Protein AF-A0A133ZFD5-F1 (afdb_monomer)

Nearest PDB structures (foldseek):
  8iyj-assembly1_R4  TM=1.276E-01  e=1.498E+00  Mus musculus
  9cpb-assembly1_5M  TM=1.653E-01  e=6.082E+00  Bos taurus
  8otz-assembly1_C2  TM=1.516E-01  e=5.572E+00  Bos taurus
  9cpc-assembly1_3L  TM=1.314E-01  e=5.822E+00  Sus scrofa

Mean predicted aligned error: 15.96 Å

pLDDT: mean 73.85, std 24.15, range [27.36, 98.25]

Solvent-accessible surface area (backbone atoms only — not comparable to full-atom values): 20020 Å² total; per-residue (Å²): 133,91,84,90,80,88,86,78,88,76,81,77,71,66,68,72,60,59,70,67,58,60,68,64,64,61,75,72,72,79,81,83,86,83,89,79,89,86,87,87,84,86,70,86,74,60,64,70,69,64,76,75,75,74,84,74,72,82,71,68,75,74,69,53,74,70,56,54,52,52,51,52,48,52,49,47,24,51,52,30,18,53,26,38,27,52,20,37,66,40,52,16,50,58,57,51,64,32,71,66,48,46,37,53,37,26,48,58,25,49,50,57,51,44,66,64,42,65,81,65,80,72,74,85,69,53,73,68,51,29,29,51,48,35,45,40,52,45,31,35,28,73,57,81,52,45,66,69,59,42,54,50,51,47,51,54,53,58,58,74,61,73,67,85,48,68,63,64,50,45,48,52,45,47,50,52,52,49,38,54,54,46,48,54,50,42,53,71,71,48,81,78,78,81,91,76,90,81,94,83,84,83,74,62,72,69,56,56,59,57,40,28,43,71,35,84,40,72,58,54,48,54,35,39,53,52,47,23,55,51,45,53,52,52,52,50,51,27,52,51,20,45,53,52,25,52,52,42,50,49,52,28,54,79,68,68,35,46,54,44,46,10,50,17,30,28,50,17,13,51,53,41,45,51,54,48,50,51,53,50,53,46,40,70,73,40,47,69,60,43,52,48,54,55,42,45,73,77,40,74,85,66,58,79,82,73,58,81,70,16,38,63,34,61,22,57,34,71,61,25,54,56,48,42,51,49,53,25,49,50,50,20,41,53,53,20,49,52,32,24,52,53,9,48,53,43,47,52,61,61,80,78,109

Radius of gyration: 36.09 Å; Cα contacts (8 Å, |Δi|>4): 262; chains: 1; bounding box: 76×70×116 Å

Structure (mmCIF, N/CA/C/O backbone):
data_AF-A0A133ZFD5-F1
#
_entry.id   AF-A0A133ZFD5-F1
#
loop_
_atom_site.group_PDB
_atom_site.id
_atom_site.type_symbol
_atom_site.label_atom_id
_atom_site.label_alt_id
_atom_site.label_comp_id
_atom_site.label_asym_id
_atom_site.label_entity_id
_atom_site.label_seq_id
_atom_site.pdbx_PDB_ins_code
_atom_site.Cartn_x
_atom_site.Cartn_y
_atom_site.Cartn_z
_atom_site.occupancy
_atom_site.B_iso_or_equiv
_atom_site.auth_seq_id
_atom_site.auth_comp_id
_atom_site.auth_asym_id
_atom_site.auth_atom_id
_atom_site.pdbx_PDB_model_num
ATOM 1 N N . MET A 1 1 ? 50.269 -37.867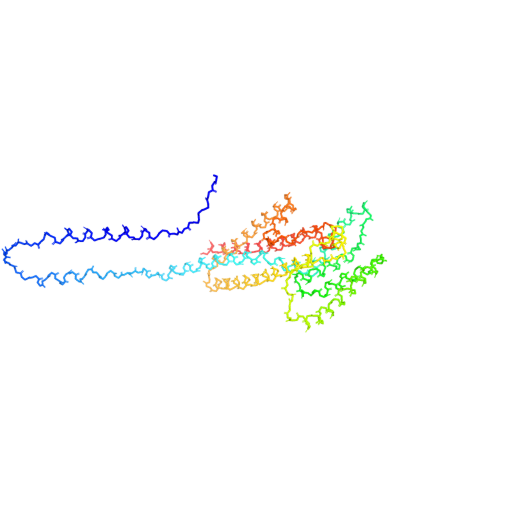 17.177 1.00 41.91 1 MET A N 1
ATOM 2 C CA . MET A 1 1 ? 49.467 -36.795 16.551 1.00 41.91 1 MET A CA 1
ATOM 3 C C . MET A 1 1 ? 48.074 -37.377 16.387 1.00 41.91 1 MET A C 1
ATOM 5 O O . MET A 1 1 ? 47.993 -38.490 15.895 1.00 41.91 1 MET A O 1
ATOM 9 N N . ALA A 1 2 ? 47.091 -36.699 16.983 1.00 39.47 2 ALA A N 1
ATOM 10 C CA . ALA A 1 2 ? 45.759 -37.143 17.416 1.00 39.47 2 ALA A CA 1
ATOM 11 C C . ALA A 1 2 ? 45.080 -38.294 16.645 1.00 39.47 2 ALA A C 1
ATOM 13 O O . ALA A 1 2 ? 44.975 -38.252 15.422 1.00 39.47 2 ALA A O 1
ATOM 14 N N . ASP A 1 3 ? 44.589 -39.253 17.434 1.00 35.06 3 ASP A N 1
ATOM 15 C CA . ASP A 1 3 ? 43.763 -40.400 17.060 1.00 35.06 3 ASP A CA 1
ATOM 16 C C . ASP A 1 3 ? 42.273 -40.107 17.335 1.00 35.06 3 ASP A C 1
ATOM 18 O O . ASP A 1 3 ? 41.924 -39.292 18.193 1.00 35.06 3 ASP A O 1
ATOM 22 N N . ASP A 1 4 ? 41.437 -40.769 16.548 1.00 44.09 4 ASP A N 1
ATOM 23 C CA . ASP A 1 4 ? 39.992 -40.653 16.361 1.00 44.09 4 ASP A CA 1
ATOM 24 C C . ASP A 1 4 ? 39.220 -41.431 17.439 1.00 44.09 4 ASP A C 1
ATOM 26 O O . ASP A 1 4 ? 39.425 -42.635 17.562 1.00 44.09 4 ASP A O 1
ATOM 30 N N . GLN A 1 5 ? 38.297 -40.801 18.187 1.00 38.72 5 GLN A N 1
ATOM 31 C CA . GLN A 1 5 ? 37.261 -41.544 18.925 1.00 38.72 5 GLN A CA 1
ATOM 32 C C . GLN A 1 5 ? 35.904 -40.825 18.990 1.00 38.72 5 GLN A C 1
ATOM 34 O O . GLN A 1 5 ? 35.729 -39.766 19.594 1.00 38.72 5 GLN A O 1
ATOM 39 N N . ARG A 1 6 ? 34.920 -41.507 18.391 1.00 41.66 6 ARG A N 1
ATOM 40 C CA . ARG A 1 6 ? 33.469 -41.370 18.573 1.00 41.66 6 ARG A CA 1
ATOM 41 C C . ARG A 1 6 ? 33.071 -41.422 20.049 1.00 41.66 6 ARG A C 1
ATOM 43 O O . ARG A 1 6 ? 33.455 -42.338 20.765 1.00 41.66 6 ARG A O 1
ATOM 50 N N . MET A 1 7 ? 32.185 -40.514 20.444 1.00 37.47 7 MET A N 1
ATOM 51 C CA . MET A 1 7 ? 31.497 -40.516 21.735 1.00 37.47 7 MET A CA 1
ATOM 52 C C . MET A 1 7 ? 30.185 -41.321 21.612 1.00 37.47 7 MET A C 1
ATOM 54 O O . MET A 1 7 ? 29.310 -40.951 20.828 1.00 37.47 7 MET A O 1
ATOM 58 N N . GLN A 1 8 ? 30.065 -42.431 22.348 1.00 48.16 8 GLN A N 1
ATOM 59 C CA . GLN A 1 8 ? 28.783 -43.064 22.701 1.00 48.16 8 GLN A CA 1
ATOM 60 C C . GLN A 1 8 ? 28.284 -42.482 24.042 1.00 48.16 8 GLN A C 1
ATOM 62 O O . GLN A 1 8 ? 29.124 -42.068 24.844 1.00 48.16 8 GLN A O 1
ATOM 67 N N . PRO A 1 9 ? 26.965 -42.428 24.308 1.00 44.72 9 PRO A N 1
ATOM 68 C CA . PRO A 1 9 ? 26.441 -41.995 25.601 1.00 44.72 9 PRO A CA 1
ATOM 69 C C . PRO A 1 9 ? 26.544 -43.108 26.659 1.00 44.72 9 PRO A C 1
ATOM 71 O O . PRO A 1 9 ? 26.274 -44.271 26.376 1.00 44.72 9 PRO A O 1
ATOM 74 N N . ASP A 1 10 ? 26.962 -42.710 27.861 1.00 45.38 10 ASP A N 1
ATOM 75 C CA . ASP A 1 10 ? 27.258 -43.534 29.037 1.00 45.38 10 ASP A CA 1
ATOM 76 C C . ASP A 1 10 ? 25.975 -43.878 29.823 1.00 45.38 10 ASP A C 1
ATOM 78 O O . ASP A 1 10 ? 25.325 -42.996 30.384 1.00 45.38 10 ASP A O 1
ATOM 82 N N . GLU A 1 11 ? 25.627 -45.167 29.868 1.00 51.97 11 GLU A N 1
ATOM 83 C CA . GLU A 1 11 ? 24.520 -45.776 30.631 1.00 51.97 11 GLU A CA 1
ATOM 84 C C . GLU A 1 11 ? 24.736 -45.759 32.162 1.00 51.97 11 GLU A C 1
ATOM 86 O O . GLU A 1 11 ? 23.890 -46.215 32.924 1.00 51.97 11 GLU A O 1
ATOM 91 N N . ARG A 1 12 ? 25.846 -45.206 32.664 1.00 51.69 12 ARG A N 1
ATOM 92 C CA . ARG A 1 12 ? 26.233 -45.291 34.083 1.00 51.69 12 ARG A CA 1
ATOM 93 C C . ARG A 1 12 ? 25.715 -44.142 34.969 1.00 51.69 12 ARG A C 1
ATOM 95 O O . ARG A 1 12 ? 26.160 -43.986 36.108 1.00 51.69 12 ARG A O 1
ATOM 102 N N . ALA A 1 13 ? 24.784 -43.325 34.470 1.00 44.53 13 ALA A N 1
ATOM 103 C CA . ALA A 1 13 ? 24.185 -42.221 35.229 1.00 44.53 13 ALA A CA 1
ATOM 104 C C . ALA A 1 13 ? 22.859 -42.579 35.932 1.00 44.53 13 ALA A C 1
ATOM 106 O O . ALA A 1 13 ? 22.506 -41.901 36.895 1.00 44.53 13 ALA A O 1
ATOM 107 N N . GLU A 1 14 ? 22.153 -43.633 35.508 1.00 47.78 14 GLU A N 1
ATOM 108 C CA . GLU A 1 14 ? 20.867 -44.029 36.114 1.00 47.78 14 GLU A CA 1
ATOM 109 C C . GLU A 1 14 ? 21.029 -44.950 37.338 1.00 47.78 14 GLU A C 1
ATOM 111 O O . GLU A 1 14 ? 20.232 -44.881 38.273 1.00 47.78 14 GLU A O 1
ATOM 116 N N . GLU A 1 15 ? 22.125 -45.706 37.428 1.00 48.78 15 GLU A N 1
ATOM 117 C CA . GLU A 1 15 ? 22.349 -46.680 38.512 1.00 48.78 15 GLU A CA 1
ATOM 118 C C . GLU A 1 15 ? 22.746 -46.029 39.858 1.00 48.78 15 GLU A C 1
ATOM 120 O O . GLU A 1 15 ? 22.621 -46.629 40.920 1.00 48.78 15 GLU A O 1
ATOM 125 N N . ARG A 1 16 ? 23.171 -44.755 39.859 1.00 49.88 16 ARG A N 1
ATOM 126 C CA . ARG A 1 16 ? 23.590 -44.033 41.083 1.00 49.88 16 ARG A CA 1
ATOM 127 C C . ARG A 1 16 ? 22.450 -43.360 41.851 1.00 49.88 16 ARG A C 1
ATOM 129 O O . ARG A 1 16 ? 22.688 -42.766 42.904 1.00 49.88 16 ARG A O 1
ATOM 136 N N . THR A 1 17 ? 21.235 -43.406 41.313 1.00 46.47 17 THR A N 1
ATOM 137 C CA . THR A 1 17 ? 20.049 -42.767 41.901 1.00 46.47 17 THR A CA 1
ATOM 138 C C . THR A 1 17 ? 19.154 -43.736 42.666 1.00 46.47 17 THR A C 1
ATOM 140 O O . THR A 1 17 ? 18.464 -43.292 43.582 1.00 46.47 17 THR A O 1
ATOM 143 N N . GLU A 1 18 ? 19.210 -45.037 42.372 1.00 48.12 18 GLU A N 1
ATOM 144 C CA . GLU A 1 18 ? 18.387 -46.046 43.057 1.00 48.12 18 GLU A CA 1
ATOM 145 C C . GLU A 1 18 ? 18.979 -46.467 44.417 1.00 48.12 18 GLU A C 1
ATOM 147 O O . GLU A 1 18 ? 18.243 -46.555 45.399 1.00 48.12 18 GLU A O 1
ATOM 152 N N . GLU A 1 19 ? 20.309 -46.539 44.555 1.00 47.56 19 GLU A N 1
ATOM 153 C CA . GLU A 1 19 ? 20.979 -46.892 45.826 1.00 47.56 19 GLU A CA 1
ATOM 154 C C . GLU A 1 19 ? 20.747 -45.876 46.969 1.00 47.56 19 GLU A C 1
ATOM 156 O O . GLU A 1 19 ? 20.887 -46.200 48.148 1.00 47.56 19 GLU A O 1
ATOM 161 N N . ARG A 1 20 ? 20.365 -44.628 46.654 1.00 45.38 20 ARG A N 1
ATOM 162 C CA . ARG A 1 20 ? 20.154 -43.573 47.666 1.00 45.38 20 ARG A CA 1
ATOM 163 C C . ARG A 1 20 ? 18.733 -43.545 48.242 1.00 45.38 20 ARG A C 1
ATOM 165 O O . ARG A 1 20 ? 18.506 -42.867 49.244 1.00 45.38 20 ARG A O 1
ATOM 172 N N . VAL A 1 21 ? 17.782 -44.254 47.634 1.00 47.19 21 VAL A N 1
ATOM 173 C CA . VAL A 1 21 ? 16.382 -44.286 48.097 1.00 47.19 21 VAL A CA 1
ATOM 174 C C . VAL A 1 21 ? 16.138 -45.449 49.068 1.00 47.19 21 VAL A C 1
ATOM 176 O O . VAL A 1 21 ? 15.328 -45.315 49.987 1.00 47.19 21 VAL A O 1
ATOM 179 N N . GLU A 1 22 ? 16.903 -46.537 48.954 1.00 47.88 22 GLU A N 1
ATOM 180 C CA . GLU A 1 22 ? 16.735 -47.735 49.790 1.00 47.88 22 GLU A CA 1
ATOM 181 C C . GLU A 1 22 ? 17.340 -47.579 51.204 1.00 47.88 22 GLU A C 1
ATOM 183 O O . GLU A 1 22 ? 16.758 -48.034 52.184 1.00 47.88 22 GLU A O 1
ATOM 188 N N . GLN A 1 23 ? 18.421 -46.803 51.376 1.00 44.88 23 GLN A N 1
ATOM 189 C CA . GLN A 1 23 ? 19.033 -46.584 52.704 1.00 44.88 23 GLN A CA 1
ATOM 190 C C . GLN A 1 23 ? 18.238 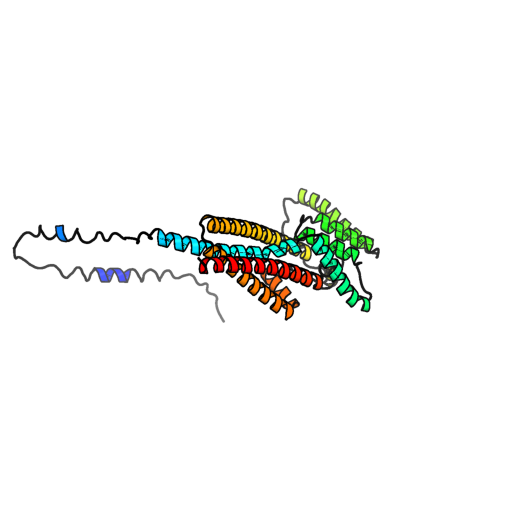-45.665 53.652 1.00 44.88 23 GLN A C 1
ATOM 192 O O . GLN A 1 23 ? 18.499 -45.651 54.854 1.00 44.88 23 GLN A O 1
ATOM 197 N N . VAL A 1 24 ? 17.267 -44.887 53.157 1.00 45.97 24 VAL A N 1
ATOM 198 C CA . VAL A 1 24 ? 16.473 -43.973 54.009 1.00 45.97 24 VAL A CA 1
ATOM 199 C C . VAL A 1 24 ? 15.208 -44.651 54.552 1.00 45.97 24 VAL A C 1
ATOM 201 O O . VAL A 1 24 ? 14.658 -44.212 55.561 1.00 45.97 24 VAL A O 1
ATOM 204 N N . THR A 1 25 ? 14.754 -45.745 53.935 1.00 44.44 25 THR A N 1
ATOM 205 C CA . THR A 1 25 ? 13.544 -46.466 54.363 1.00 44.44 25 THR A CA 1
ATOM 206 C C . THR A 1 25 ? 13.801 -47.465 55.495 1.00 44.44 25 THR A C 1
ATOM 208 O O . THR A 1 25 ? 12.877 -47.763 56.251 1.00 44.44 25 THR A O 1
ATOM 211 N N . GLU A 1 26 ? 15.044 -47.904 55.702 1.00 45.38 26 GLU A N 1
ATOM 212 C CA . GLU A 1 26 ? 15.379 -48.902 56.729 1.00 45.38 26 GLU A CA 1
ATOM 213 C C . GLU A 1 26 ? 15.626 -48.298 58.131 1.00 45.38 26 GLU A C 1
ATOM 215 O O . GLU A 1 26 ? 15.344 -48.937 59.141 1.00 45.38 26 GLU A O 1
ATOM 220 N N . GLN A 1 27 ? 16.022 -47.021 58.239 1.00 39.81 27 GLN A N 1
ATOM 221 C CA . GLN A 1 27 ? 16.266 -46.368 59.543 1.00 39.81 27 GLN A CA 1
ATOM 222 C C . GLN A 1 27 ? 15.005 -45.935 60.311 1.00 39.81 27 GLN A C 1
ATOM 224 O O . GLN A 1 27 ? 15.096 -45.576 61.484 1.00 39.81 27 GLN A O 1
ATOM 229 N N . VAL A 1 28 ? 13.820 -45.968 59.693 1.00 42.41 28 VAL A N 1
ATOM 230 C CA . VAL A 1 28 ? 12.559 -45.596 60.369 1.00 42.41 28 VAL A CA 1
ATOM 231 C C . VAL A 1 28 ? 11.836 -46.823 60.948 1.00 42.41 28 VAL A C 1
ATOM 233 O O . VAL A 1 28 ? 10.965 -46.677 61.805 1.00 42.41 28 VAL A O 1
ATOM 236 N N . ALA A 1 29 ? 12.224 -48.042 60.556 1.00 40.81 29 ALA A N 1
ATOM 237 C CA . ALA A 1 29 ? 11.546 -49.276 60.958 1.00 40.81 29 ALA A CA 1
ATOM 238 C C . ALA A 1 29 ? 12.048 -49.889 62.285 1.00 40.81 29 ALA A C 1
ATOM 240 O O . ALA A 1 29 ? 11.387 -50.769 62.830 1.00 40.81 29 ALA A O 1
ATOM 241 N N . GLU A 1 30 ? 13.165 -49.418 62.852 1.00 41.91 30 GLU A N 1
ATOM 242 C CA . GLU A 1 30 ? 13.811 -50.079 64.003 1.00 41.91 30 GLU A CA 1
ATOM 243 C C . GLU A 1 30 ? 13.520 -49.452 65.381 1.00 41.91 30 GLU A C 1
ATOM 245 O O . GLU A 1 30 ? 14.052 -49.896 66.398 1.00 41.91 30 GLU A O 1
ATOM 250 N N . HIS A 1 31 ? 12.645 -48.441 65.466 1.00 39.94 31 HIS A N 1
ATOM 251 C CA . HIS A 1 31 ? 12.419 -47.718 66.726 1.00 39.94 31 HIS A CA 1
ATOM 252 C C . HIS A 1 31 ? 10.985 -47.704 67.254 1.00 39.94 31 HIS A C 1
ATOM 254 O O . HIS A 1 31 ? 10.580 -46.751 67.908 1.00 39.94 31 HIS A O 1
ATOM 260 N N . THR A 1 32 ? 10.218 -48.778 67.044 1.00 37.91 32 THR A N 1
ATOM 261 C CA . THR A 1 32 ? 9.000 -49.026 67.841 1.00 37.91 32 THR A CA 1
ATOM 262 C C . THR A 1 32 ? 8.702 -50.520 67.993 1.00 37.91 32 THR A C 1
ATOM 264 O O . THR A 1 32 ? 7.847 -51.080 67.319 1.00 37.91 32 THR A O 1
ATOM 267 N N . ASN A 1 33 ? 9.379 -51.186 68.930 1.00 38.81 33 ASN A N 1
ATOM 268 C CA . ASN A 1 33 ? 8.845 -52.410 69.528 1.00 38.81 33 ASN A CA 1
ATOM 269 C C . ASN A 1 33 ? 9.351 -52.560 70.968 1.00 38.81 33 ASN A C 1
ATOM 271 O O . ASN A 1 33 ? 10.531 -52.817 71.188 1.00 38.81 33 ASN A O 1
ATOM 275 N N . GLY A 1 34 ? 8.456 -52.411 71.952 1.00 32.50 34 GLY A N 1
ATOM 276 C CA . GLY A 1 34 ? 8.753 -52.790 73.336 1.00 32.50 34 GLY A CA 1
ATOM 277 C C . GLY A 1 34 ? 7.910 -52.112 74.417 1.00 32.50 34 GLY A C 1
ATOM 278 O O . GLY A 1 34 ? 8.304 -51.067 74.912 1.00 32.50 34 GLY A O 1
ATOM 279 N N . HIS A 1 35 ? 6.840 -52.808 74.835 1.00 33.22 35 HIS A N 1
ATOM 280 C CA . HIS A 1 35 ? 6.098 -52.693 76.112 1.00 33.22 35 HIS A CA 1
ATOM 281 C C . HIS A 1 35 ? 5.314 -51.388 76.368 1.00 33.22 35 HIS A C 1
ATOM 283 O O . HIS A 1 35 ? 5.789 -50.296 76.131 1.00 33.22 35 HIS A O 1
ATOM 289 N N . GLY A 1 36 ? 4.089 -51.376 76.891 1.00 34.06 36 GLY A N 1
ATOM 290 C CA . GLY A 1 36 ? 3.287 -52.387 77.567 1.00 34.06 36 GLY A CA 1
ATOM 291 C C . GLY A 1 36 ? 2.403 -51.664 78.595 1.00 34.06 36 GLY A C 1
ATOM 292 O O . GLY A 1 36 ? 2.929 -51.025 79.494 1.00 34.06 36 GLY A O 1
ATOM 293 N N . THR A 1 37 ? 1.079 -51.786 78.428 1.00 42.75 37 THR A N 1
ATOM 294 C CA . THR A 1 37 ? -0.014 -51.567 79.407 1.00 42.75 37 THR A CA 1
ATOM 295 C C . THR A 1 37 ? -0.123 -50.230 80.155 1.00 42.75 37 THR A C 1
ATOM 297 O O . THR A 1 37 ? 0.594 -50.011 81.116 1.00 42.75 37 THR A O 1
ATOM 300 N N . GLU A 1 38 ? -1.178 -49.457 79.856 1.00 32.34 38 GLU A N 1
ATOM 301 C CA . GLU A 1 38 ? -2.176 -49.019 80.853 1.00 32.34 38 GLU A CA 1
ATOM 302 C C . GLU A 1 38 ? -3.465 -48.509 80.166 1.00 32.34 38 GLU A C 1
ATOM 304 O O . GLU A 1 38 ? -3.462 -48.063 79.022 1.00 32.34 38 GLU A O 1
ATOM 309 N N . ARG A 1 39 ? -4.601 -48.706 80.836 1.00 43.06 39 ARG A N 1
ATOM 310 C CA . ARG A 1 39 ? -5.990 -48.707 80.332 1.00 43.06 39 ARG A CA 1
ATOM 311 C C . ARG A 1 39 ? -6.704 -47.410 80.740 1.00 43.06 39 ARG A C 1
ATOM 313 O O . ARG A 1 39 ? -6.599 -47.118 81.916 1.00 43.06 39 ARG A O 1
ATOM 320 N N . PHE A 1 40 ? -7.465 -46.725 79.860 1.00 31.19 40 PHE A N 1
ATOM 321 C CA . PHE A 1 40 ? -8.663 -45.867 80.137 1.00 31.19 40 PHE A CA 1
ATOM 322 C C . PHE A 1 40 ? -9.242 -45.243 78.819 1.00 31.19 40 PHE A C 1
ATOM 324 O O . PHE A 1 40 ? -8.604 -45.409 77.784 1.00 31.19 40 PHE A O 1
ATOM 331 N N . PRO A 1 41 ? -10.476 -44.674 78.774 1.00 42.50 41 PRO A N 1
ATOM 332 C CA . PRO A 1 41 ? -11.587 -45.188 77.956 1.00 42.50 41 PRO A CA 1
ATOM 333 C C . PRO A 1 41 ? -11.902 -44.447 76.632 1.00 42.50 41 PRO A C 1
ATOM 335 O O . PRO A 1 41 ? -11.552 -43.288 76.441 1.00 42.50 41 PRO A O 1
ATOM 338 N N . ASP A 1 42 ? -12.622 -45.180 75.773 1.00 42.00 42 ASP A N 1
ATOM 339 C CA . ASP A 1 42 ? -13.530 -44.832 74.657 1.00 42.00 42 ASP A CA 1
ATOM 340 C C . ASP A 1 42 ? -13.442 -43.426 74.015 1.00 42.00 42 ASP A C 1
ATOM 342 O O . ASP A 1 42 ? -13.989 -42.437 74.505 1.00 42.00 42 ASP A O 1
ATOM 346 N N . SER A 1 43 ? -12.808 -43.354 72.838 1.00 40.72 43 SER A N 1
ATOM 347 C CA . SER A 1 43 ? -12.596 -42.141 72.030 1.00 40.72 43 SER A CA 1
ATOM 348 C C . SER A 1 43 ? -13.648 -41.919 70.932 1.00 40.72 43 SER A C 1
ATOM 350 O O . SER A 1 43 ? -13.396 -41.222 69.946 1.00 40.72 43 SER A O 1
ATOM 352 N N . THR A 1 44 ? -14.866 -42.434 71.107 1.00 46.34 44 THR A N 1
ATOM 353 C CA . THR A 1 44 ? -15.960 -42.340 70.118 1.00 46.34 44 THR A CA 1
ATOM 354 C C . THR A 1 44 ? -16.494 -40.912 69.905 1.00 46.34 44 THR A C 1
ATOM 356 O O . THR A 1 44 ? -17.359 -40.704 69.065 1.00 46.34 44 THR A O 1
ATOM 359 N N . GLN A 1 45 ? -15.972 -39.897 70.609 1.00 45.03 45 GLN A N 1
ATOM 360 C CA . GLN A 1 45 ? -16.355 -38.484 70.433 1.00 45.03 45 GLN A CA 1
ATOM 361 C C . GLN A 1 45 ? -15.311 -37.600 69.729 1.00 45.03 45 GLN A C 1
ATOM 363 O O . GLN A 1 45 ? -15.589 -36.428 69.472 1.00 45.03 45 GLN A O 1
ATOM 368 N N . GLN A 1 46 ? -14.122 -38.109 69.382 1.00 39.97 46 GLN A N 1
ATOM 369 C CA . GLN A 1 46 ? -13.122 -37.301 68.660 1.00 39.97 46 GLN A CA 1
ATOM 370 C C . GLN A 1 46 ? -13.142 -37.484 67.140 1.00 39.97 46 GLN A C 1
ATOM 372 O O . GLN A 1 46 ? -12.625 -36.626 66.423 1.00 39.97 46 GLN A O 1
ATOM 377 N N . THR A 1 47 ? -13.797 -38.527 66.631 1.00 38.09 47 THR A N 1
ATOM 378 C CA . THR A 1 47 ? -13.865 -38.794 65.188 1.00 38.09 47 THR A CA 1
ATOM 379 C C . THR A 1 47 ? -14.940 -37.980 64.464 1.00 38.09 47 THR A C 1
ATOM 381 O O . THR A 1 47 ? -14.764 -37.692 63.287 1.00 38.09 47 THR A O 1
ATOM 384 N N . GLU A 1 48 ? -15.987 -37.500 65.146 1.00 42.81 48 GLU A N 1
ATOM 385 C CA . GLU A 1 48 ? -16.991 -36.617 64.519 1.00 42.81 48 GLU A CA 1
ATOM 386 C C . GLU A 1 48 ? -16.532 -35.155 64.398 1.00 42.81 48 GLU A C 1
ATOM 388 O O . GLU A 1 48 ? -17.030 -34.418 63.551 1.00 42.81 48 GLU A O 1
ATOM 393 N N . ARG A 1 49 ? -15.530 -34.718 65.175 1.00 38.97 49 ARG A N 1
ATOM 394 C CA . ARG A 1 49 ? -15.044 -33.325 65.130 1.00 38.97 49 ARG A CA 1
ATOM 395 C C . ARG A 1 49 ? -13.913 -33.092 64.119 1.00 38.97 49 ARG A C 1
ATOM 397 O O . ARG A 1 49 ? -13.534 -31.946 63.876 1.00 38.97 49 ARG A O 1
ATOM 404 N N . ALA A 1 50 ? -13.369 -34.156 63.528 1.00 38.31 50 ALA A N 1
ATOM 405 C CA . ALA A 1 50 ? -12.296 -34.077 62.532 1.00 38.31 50 ALA A CA 1
ATOM 406 C C . ALA A 1 50 ? -12.803 -34.169 61.080 1.00 38.31 50 ALA A C 1
ATOM 408 O O . ALA A 1 50 ? -12.102 -33.740 60.167 1.00 38.31 50 ALA A O 1
ATOM 409 N N . THR A 1 51 ? -14.033 -34.640 60.857 1.00 38.00 51 THR A N 1
ATOM 410 C CA . THR A 1 51 ? -14.685 -34.679 59.534 1.00 38.00 51 THR A CA 1
ATOM 411 C C . THR A 1 51 ? -15.568 -33.463 59.242 1.00 38.00 51 THR A C 1
ATOM 413 O O . THR A 1 51 ? -16.233 -33.432 58.214 1.00 38.00 51 THR A O 1
ATOM 416 N N . GLU A 1 52 ? -15.550 -32.432 60.093 1.00 43.50 52 GLU A N 1
ATOM 417 C CA . GLU A 1 52 ? -16.291 -31.174 59.879 1.00 43.50 52 GLU A CA 1
ATOM 418 C C . GLU A 1 52 ? -15.373 -29.986 59.513 1.00 43.50 52 GLU A C 1
ATOM 420 O O . GLU A 1 52 ? -15.786 -28.828 59.544 1.00 43.50 52 GLU A O 1
ATOM 425 N N . LYS A 1 53 ? -14.094 -30.228 59.183 1.00 45.25 53 LYS A N 1
ATOM 426 C CA . LYS A 1 53 ? -13.121 -29.135 58.967 1.00 45.25 53 LYS A CA 1
ATOM 427 C C . LYS A 1 53 ? -12.305 -29.175 57.681 1.00 45.25 53 LYS A C 1
ATOM 429 O O . LYS A 1 53 ? -11.368 -28.391 57.535 1.00 45.25 53 LYS A O 1
ATOM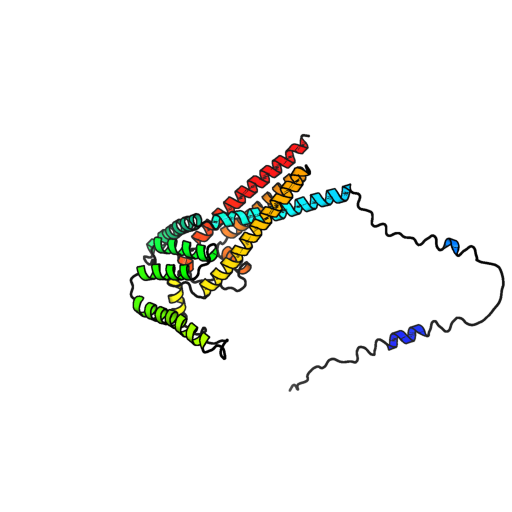 434 N N . THR A 1 54 ? -12.703 -29.996 56.717 1.00 42.12 54 THR A N 1
ATOM 435 C CA . THR A 1 54 ? -12.026 -30.077 55.412 1.00 42.12 54 THR A CA 1
ATOM 436 C C . THR A 1 54 ? -12.990 -30.126 54.233 1.00 42.12 54 THR A C 1
ATOM 438 O O . THR A 1 54 ? -12.658 -30.633 53.172 1.00 42.12 54 THR A O 1
ATOM 441 N N . GLU A 1 55 ? -14.146 -29.473 54.348 1.00 42.25 55 GLU A N 1
ATOM 442 C CA . GLU A 1 55 ? -14.827 -28.915 53.176 1.00 42.25 55 GLU A CA 1
ATOM 443 C C . GLU A 1 55 ? -14.304 -27.492 52.935 1.00 42.25 55 GLU A C 1
ATOM 445 O O . GLU A 1 55 ? -14.999 -26.484 53.060 1.00 42.25 55 GLU A O 1
ATOM 450 N N . HIS A 1 56 ? -13.019 -27.382 52.582 1.00 41.94 56 HIS A N 1
ATOM 451 C CA . HIS A 1 56 ? -12.537 -26.162 51.951 1.00 41.94 56 HIS A CA 1
ATOM 452 C C . HIS A 1 56 ? -13.058 -26.183 50.515 1.00 41.94 56 HIS A C 1
ATOM 454 O O . HIS A 1 56 ? -12.336 -26.500 49.572 1.00 41.94 56 HIS A O 1
ATOM 460 N N . THR A 1 57 ? -14.345 -25.859 50.342 1.00 42.91 57 THR A N 1
ATOM 461 C CA . THR A 1 57 ? -14.879 -25.502 49.032 1.00 42.91 57 THR A CA 1
ATOM 462 C C . THR A 1 57 ? -13.924 -2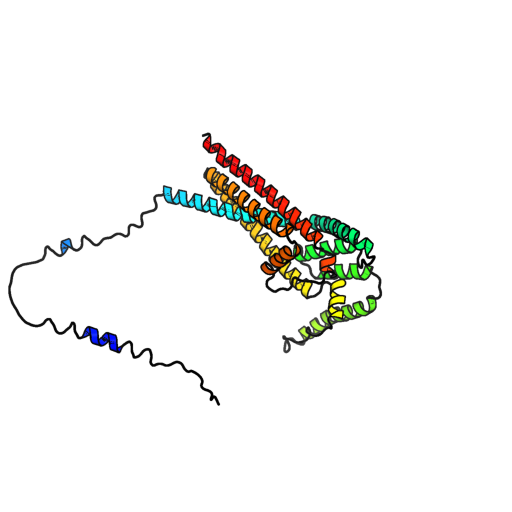4.463 48.462 1.00 42.91 57 THR A C 1
ATOM 464 O O . THR A 1 57 ? -13.755 -23.380 49.035 1.00 42.91 57 THR A O 1
ATOM 467 N N . SER A 1 58 ? -13.238 -24.808 47.376 1.00 41.81 58 SER A N 1
ATOM 468 C CA . SER A 1 58 ? -12.595 -23.833 46.512 1.00 41.81 58 SER A CA 1
ATOM 469 C C . SER A 1 58 ? -13.719 -22.968 45.951 1.00 41.81 58 SER A C 1
ATOM 471 O O . SER A 1 58 ? -14.268 -23.214 44.878 1.00 41.81 58 SER A O 1
ATOM 473 N N . LYS A 1 59 ? -14.141 -21.972 46.735 1.00 43.41 59 LYS A N 1
ATOM 474 C CA . LYS A 1 59 ? -14.887 -20.830 46.236 1.00 43.41 59 LYS A CA 1
ATOM 475 C C . LYS A 1 59 ? -13.909 -20.096 45.333 1.00 43.41 59 LYS A C 1
ATOM 477 O O . LYS A 1 59 ? -13.272 -19.135 45.755 1.00 43.41 59 LYS A O 1
ATOM 482 N N . PHE A 1 60 ? -13.813 -20.525 44.075 1.00 45.38 60 PHE A N 1
ATOM 483 C CA . PHE A 1 60 ? -13.572 -19.562 43.012 1.00 45.38 60 PHE A CA 1
ATOM 484 C C . PHE A 1 60 ? -14.574 -18.435 43.270 1.00 45.38 60 PHE A C 1
ATOM 486 O O . PHE A 1 60 ? -15.778 -18.715 43.290 1.00 45.38 60 PHE A O 1
ATOM 493 N N . PRO A 1 61 ? -14.132 -17.203 43.582 1.00 54.16 61 PRO A N 1
ATOM 494 C CA . PRO A 1 61 ? -15.069 -16.126 43.825 1.00 54.16 61 PRO A CA 1
ATOM 495 C C . PRO A 1 61 ? -15.864 -15.976 42.535 1.00 54.16 61 PRO A C 1
ATOM 497 O O . PRO A 1 61 ? -15.311 -15.570 41.513 1.00 54.16 61 PRO A O 1
ATOM 500 N N . ALA A 1 62 ? -17.139 -16.376 42.563 1.00 55.50 62 ALA A N 1
ATOM 501 C CA . ALA A 1 62 ? -18.043 -16.205 41.442 1.00 55.50 62 ALA A CA 1
ATOM 502 C C . ALA A 1 62 ? -17.954 -14.730 41.056 1.00 55.50 62 ALA A C 1
ATOM 504 O O . ALA A 1 62 ? -18.318 -13.857 41.849 1.00 55.50 62 ALA A O 1
ATOM 505 N N . SER A 1 63 ? -17.354 -14.437 39.899 1.00 57.59 63 SER A N 1
ATOM 506 C CA . SER A 1 63 ? -17.110 -13.061 39.490 1.00 57.59 63 SER A CA 1
ATOM 507 C C . SER A 1 63 ? -18.460 -12.360 39.470 1.00 57.59 63 SER A C 1
ATOM 509 O O . SER A 1 63 ? -19.330 -12.725 38.678 1.00 57.59 63 SER A O 1
ATOM 511 N N . HIS A 1 64 ? -18.665 -11.409 40.382 1.00 60.22 64 HIS A N 1
ATOM 512 C CA . HIS A 1 64 ? -19.933 -10.703 40.500 1.00 60.22 64 HIS A CA 1
ATOM 513 C C . HIS A 1 64 ? -20.323 -10.180 39.104 1.00 60.22 64 HIS A C 1
ATOM 515 O O . HIS A 1 64 ? -19.478 -9.585 38.439 1.00 60.22 64 HIS A O 1
ATOM 521 N N . PRO A 1 65 ? -21.568 -10.329 38.617 1.00 69.56 65 PRO A N 1
ATOM 522 C CA . PRO A 1 65 ? -21.939 -9.999 37.229 1.00 69.56 65 PRO A CA 1
ATOM 523 C C . PRO A 1 65 ? -21.542 -8.580 36.763 1.00 69.56 65 PRO A C 1
ATOM 525 O O . PRO A 1 65 ? -21.369 -8.322 35.572 1.00 69.56 65 PRO A O 1
ATOM 528 N N . LYS A 1 66 ? -21.333 -7.649 37.705 1.00 74.06 66 LYS A N 1
ATOM 529 C CA . LYS A 1 66 ? -20.820 -6.295 37.455 1.00 74.06 66 LYS A CA 1
ATOM 530 C C . LYS A 1 66 ? -19.333 -6.270 37.064 1.00 74.06 66 LYS A C 1
ATOM 532 O O . LYS A 1 66 ? -18.968 -5.476 36.200 1.00 74.06 66 LYS A O 1
ATOM 537 N N . THR A 1 67 ? -18.480 -7.118 37.644 1.00 79.94 67 THR A N 1
ATOM 538 C CA . THR A 1 67 ? -17.045 -7.176 37.311 1.00 79.94 67 THR A CA 1
ATOM 539 C C . THR A 1 67 ? -16.828 -7.794 35.933 1.00 79.94 67 THR A C 1
ATOM 541 O O . THR A 1 67 ? -16.135 -7.192 35.114 1.00 79.94 67 THR A O 1
ATOM 544 N N . ALA A 1 68 ? -17.503 -8.905 35.620 1.00 83.25 68 ALA A N 1
ATOM 545 C CA . ALA A 1 68 ? -17.452 -9.541 34.299 1.00 83.25 68 ALA A CA 1
ATOM 546 C C . ALA A 1 68 ? -17.840 -8.566 33.169 1.00 83.25 68 ALA A C 1
ATOM 548 O O . ALA A 1 68 ? -17.149 -8.458 32.155 1.00 83.25 68 ALA A O 1
ATOM 549 N N . ARG A 1 69 ? -18.892 -7.764 33.383 1.00 85.38 69 ARG A N 1
ATOM 550 C CA . ARG A 1 69 ? -19.344 -6.744 32.426 1.00 85.38 69 ARG A CA 1
ATOM 551 C C . ARG A 1 69 ? -18.318 -5.624 32.205 1.00 85.38 69 ARG A C 1
ATOM 553 O O . ARG A 1 69 ? -18.162 -5.152 31.081 1.00 85.38 69 ARG A O 1
ATOM 560 N N . ILE A 1 70 ? -17.597 -5.202 33.246 1.00 86.31 70 ILE A N 1
ATOM 561 C CA . ILE A 1 70 ? -16.525 -4.198 33.121 1.00 86.31 70 ILE A CA 1
ATOM 562 C C . ILE A 1 70 ? -15.356 -4.754 32.302 1.00 86.31 70 ILE A C 1
ATOM 564 O O . ILE A 1 70 ? -14.835 -4.046 31.437 1.00 86.31 70 ILE A O 1
ATOM 568 N N . TYR A 1 71 ? -14.947 -6.001 32.554 1.00 90.19 71 TYR A N 1
ATOM 569 C CA . TYR A 1 71 ? -13.882 -6.646 31.786 1.00 90.19 71 TYR A CA 1
ATOM 570 C C . TYR A 1 71 ? -14.268 -6.808 30.317 1.00 90.19 71 TYR A C 1
ATOM 572 O O . TYR A 1 71 ? -13.473 -6.433 29.462 1.00 90.19 71 TYR A O 1
ATOM 580 N N . LEU A 1 72 ? -15.502 -7.230 30.025 1.00 91.19 72 LEU A N 1
ATOM 581 C CA . LEU A 1 72 ? -16.016 -7.348 28.657 1.00 91.19 72 LEU A CA 1
ATOM 582 C C . LEU A 1 72 ? -15.911 -6.033 27.866 1.00 91.19 72 LEU A C 1
ATOM 584 O O . LEU A 1 72 ? -15.479 -6.020 26.718 1.00 91.19 72 LEU A O 1
ATOM 588 N N . PHE A 1 73 ? -16.280 -4.898 28.463 1.00 92.31 73 PHE A N 1
ATOM 589 C CA . PHE A 1 73 ? -16.196 -3.614 27.757 1.00 92.31 73 PHE A CA 1
ATOM 590 C C . PHE A 1 73 ? -14.775 -3.070 27.649 1.00 92.31 73 PHE A C 1
ATOM 592 O O . PHE A 1 73 ? -14.460 -2.389 26.672 1.00 92.31 73 PHE A O 1
ATOM 599 N N . LYS A 1 74 ? -13.903 -3.382 28.614 1.00 92.12 74 LYS A N 1
ATOM 600 C CA . LYS A 1 74 ? -12.471 -3.080 28.508 1.00 92.12 74 LYS A CA 1
ATOM 601 C C . LYS A 1 74 ? -11.827 -3.878 27.375 1.00 92.12 74 LYS A C 1
ATOM 603 O O . LYS A 1 74 ? -11.119 -3.290 26.565 1.00 92.12 74 LYS A O 1
ATOM 608 N N . THR A 1 75 ? -12.100 -5.177 27.279 1.00 94.00 75 THR A N 1
ATOM 609 C CA . THR A 1 75 ? -11.567 -6.012 26.195 1.00 94.00 75 THR A CA 1
ATOM 610 C C . THR A 1 75 ? -12.129 -5.581 24.844 1.00 94.00 75 THR A C 1
ATOM 612 O O . THR A 1 75 ? -11.354 -5.377 23.916 1.00 94.00 75 THR A O 1
ATOM 615 N N . ALA A 1 76 ? -13.436 -5.317 24.741 1.00 93.94 76 ALA A N 1
ATOM 616 C CA . ALA A 1 76 ? -14.050 -4.802 23.514 1.00 93.94 76 ALA A CA 1
ATOM 617 C C . ALA A 1 76 ? -13.447 -3.456 23.068 1.00 93.94 76 ALA A C 1
ATOM 619 O O . ALA A 1 76 ? -13.189 -3.256 21.884 1.00 93.94 76 ALA A O 1
ATOM 620 N N . HIS A 1 77 ? -13.173 -2.542 24.008 1.00 93.56 77 HIS A N 1
ATOM 621 C CA . HIS A 1 77 ? -12.485 -1.272 23.736 1.00 93.56 77 HIS A CA 1
ATOM 622 C C . HIS A 1 77 ? -11.073 -1.484 23.170 1.00 93.56 77 HIS A C 1
ATOM 624 O O . HIS A 1 77 ? -10.709 -0.834 22.186 1.00 93.56 77 HIS A O 1
ATOM 630 N N . ILE A 1 78 ? -10.289 -2.385 23.763 1.00 96.25 78 ILE A N 1
ATOM 631 C CA . ILE A 1 78 ? -8.918 -2.680 23.325 1.00 96.25 78 ILE A CA 1
ATOM 632 C C . ILE A 1 78 ? -8.933 -3.329 21.938 1.00 96.25 78 ILE A C 1
ATOM 634 O O . ILE A 1 78 ? -8.249 -2.851 21.035 1.00 96.25 78 ILE A O 1
ATOM 638 N N . LEU A 1 79 ? -9.767 -4.353 21.739 1.00 97.62 79 LEU A N 1
ATOM 639 C CA . LEU A 1 79 ? -9.906 -5.043 20.455 1.00 97.62 79 LEU A CA 1
ATOM 640 C C . LEU A 1 79 ? -10.376 -4.097 19.348 1.00 97.62 79 LEU A C 1
ATOM 642 O O . LEU A 1 79 ? -9.851 -4.149 18.235 1.00 97.62 79 LEU A O 1
ATOM 646 N N . LEU A 1 80 ? -11.305 -3.185 19.653 1.00 98.12 80 LEU A N 1
ATOM 647 C CA . LEU A 1 80 ? -11.740 -2.168 18.699 1.00 98.12 80 LEU A CA 1
ATOM 648 C C . LEU A 1 80 ? -10.599 -1.204 18.372 1.00 98.12 80 LEU A C 1
ATOM 650 O O . LEU A 1 80 ? -10.412 -0.859 17.216 1.00 98.12 80 LEU A O 1
ATOM 654 N N . SER A 1 81 ? -9.810 -0.791 19.365 1.00 97.25 81 SER A N 1
ATOM 655 C CA . SER A 1 81 ? -8.675 0.111 19.133 1.00 97.25 81 SER A CA 1
ATOM 656 C C . SER A 1 81 ? -7.635 -0.519 18.199 1.00 97.25 81 SER A C 1
ATOM 658 O O . SER A 1 81 ? -7.153 0.143 17.284 1.00 97.25 81 SER A O 1
ATOM 660 N N . ILE A 1 82 ? -7.316 -1.801 18.411 1.00 97.75 82 ILE A N 1
ATOM 661 C CA . ILE A 1 82 ? -6.338 -2.548 17.607 1.00 97.75 82 ILE A CA 1
ATOM 662 C C . ILE A 1 82 ? -6.870 -2.788 16.192 1.00 97.75 82 ILE A C 1
ATOM 664 O O . ILE A 1 82 ? -6.211 -2.417 15.222 1.00 97.75 82 ILE A O 1
ATOM 668 N N . SER A 1 83 ? -8.066 -3.369 16.061 1.00 98.12 83 SER A N 1
ATOM 669 C CA . SER A 1 83 ? -8.664 -3.654 14.748 1.00 98.12 83 SER A CA 1
ATOM 670 C C . SER A 1 83 ? -8.881 -2.381 13.932 1.00 98.12 83 SER A C 1
ATOM 672 O O . SER A 1 83 ? -8.549 -2.355 12.750 1.00 98.12 83 SER A O 1
ATOM 674 N N . LEU A 1 84 ? -9.329 -1.293 14.562 1.00 97.94 84 LEU A N 1
ATOM 675 C CA . LEU A 1 84 ? -9.515 -0.018 13.878 1.00 97.94 84 LEU A CA 1
ATOM 676 C C . LEU A 1 84 ? -8.178 0.601 13.457 1.00 97.94 84 LEU A C 1
ATOM 678 O O . LEU A 1 84 ? -8.100 1.142 12.363 1.00 97.94 84 LEU A O 1
ATOM 682 N N . CYS A 1 85 ? -7.119 0.494 14.266 1.00 97.25 85 CYS A N 1
ATOM 683 C CA . CYS A 1 85 ? -5.775 0.937 13.876 1.00 97.25 85 CYS A CA 1
ATOM 684 C C . CYS A 1 85 ? -5.272 0.184 12.630 1.00 97.25 85 CYS A C 1
ATOM 686 O O . CYS A 1 85 ? -4.836 0.805 11.661 1.00 97.25 85 CYS A O 1
ATOM 688 N N . ILE A 1 86 ? -5.417 -1.147 12.610 1.00 96.75 86 ILE A N 1
ATOM 689 C CA . ILE A 1 86 ? -5.068 -1.977 11.446 1.00 96.75 86 ILE A CA 1
ATOM 690 C C . ILE A 1 86 ? -5.878 -1.544 10.219 1.00 96.75 86 ILE A C 1
ATOM 692 O O . ILE A 1 86 ? -5.315 -1.365 9.137 1.00 96.75 86 ILE A O 1
ATOM 696 N N . PHE A 1 87 ? -7.185 -1.329 10.376 1.00 97.12 87 PHE A N 1
ATOM 697 C CA . PHE A 1 87 ? -8.037 -0.873 9.284 1.00 97.12 87 PHE A CA 1
ATOM 698 C C . PHE A 1 87 ? -7.623 0.513 8.771 1.00 97.12 87 PHE A C 1
ATOM 700 O O . PHE A 1 87 ? -7.499 0.697 7.567 1.00 97.12 87 PHE A O 1
ATOM 707 N N . LEU A 1 88 ? -7.350 1.471 9.660 1.00 95.94 88 LEU A N 1
ATOM 708 C CA . LEU A 1 88 ? -6.936 2.829 9.295 1.00 95.94 88 LEU A CA 1
ATOM 709 C C . LEU A 1 88 ? -5.590 2.862 8.565 1.00 95.94 88 LEU A C 1
ATOM 711 O O . LEU A 1 88 ? -5.413 3.672 7.662 1.00 95.94 88 LEU A O 1
ATOM 715 N N . LEU A 1 89 ? -4.652 1.983 8.925 1.00 93.25 89 LEU A N 1
ATOM 716 C CA . LEU A 1 89 ? -3.384 1.845 8.208 1.00 93.25 89 LEU A CA 1
ATOM 717 C C . LEU A 1 89 ? -3.567 1.145 6.859 1.00 93.25 89 LEU A C 1
ATOM 719 O O . LEU A 1 89 ? -2.916 1.504 5.884 1.00 93.25 89 LEU A O 1
ATOM 723 N N . THR A 1 90 ? -4.446 0.150 6.766 1.00 91.94 90 THR A N 1
ATOM 724 C CA . THR A 1 90 ? -4.622 -0.634 5.532 1.00 91.94 90 THR A CA 1
ATOM 725 C C . THR A 1 90 ? -5.606 -0.008 4.543 1.00 91.94 90 THR A C 1
ATOM 727 O O . THR A 1 90 ? -5.507 -0.276 3.349 1.00 91.94 90 THR A O 1
ATOM 730 N N . CYS A 1 91 ? -6.519 0.868 4.972 1.00 87.56 91 CYS A N 1
ATOM 731 C CA . CYS A 1 91 ? -7.532 1.445 4.088 1.00 87.56 91 CYS A CA 1
ATOM 732 C C . CYS A 1 91 ? -6.922 2.334 2.992 1.00 87.56 91 CYS A C 1
ATOM 734 O O . CYS A 1 91 ? -7.351 2.270 1.839 1.00 87.56 91 CYS A O 1
ATOM 736 N N . GLY A 1 92 ? -5.866 3.093 3.306 1.00 86.44 92 GLY A N 1
ATOM 737 C CA . GLY A 1 92 ? -5.155 3.896 2.312 1.00 86.44 92 GLY A CA 1
ATOM 738 C C . GLY A 1 92 ? -4.486 3.044 1.224 1.00 86.44 92 GLY A C 1
ATOM 739 O O . GLY A 1 92 ? -4.330 3.503 0.093 1.00 86.44 92 GLY A O 1
ATOM 740 N N . LEU A 1 93 ? -4.138 1.783 1.522 1.00 85.50 93 LEU A N 1
ATOM 741 C CA . LEU A 1 93 ? -3.546 0.872 0.540 1.00 85.50 93 LEU A CA 1
ATOM 742 C C . LEU A 1 93 ? -4.523 0.601 -0.610 1.00 85.50 93 LEU A C 1
ATOM 744 O O . LEU A 1 93 ? -4.098 0.548 -1.760 1.00 85.50 93 LEU A O 1
ATOM 748 N N . PHE A 1 94 ? -5.831 0.520 -0.343 1.00 87.19 94 PHE A N 1
ATOM 749 C CA . PHE A 1 94 ? -6.839 0.367 -1.398 1.00 87.19 94 PHE A CA 1
ATOM 750 C C . PHE A 1 94 ? -6.901 1.568 -2.341 1.00 87.19 94 PHE A C 1
ATOM 752 O O . PHE A 1 94 ? -7.123 1.395 -3.541 1.00 87.19 94 PHE A O 1
ATOM 759 N N . VAL A 1 95 ? -6.674 2.777 -1.818 1.00 90.62 95 VAL A N 1
ATOM 760 C CA . VAL A 1 95 ? -6.587 3.986 -2.645 1.00 90.62 95 VAL A CA 1
ATOM 761 C C . VAL A 1 95 ? -5.369 3.888 -3.561 1.00 90.62 95 VAL A C 1
ATOM 763 O O . VAL A 1 95 ? -5.495 4.070 -4.771 1.00 90.62 95 VAL A O 1
ATOM 766 N N . CYS A 1 96 ? -4.209 3.520 -3.015 1.00 91.00 96 CYS A N 1
ATOM 767 C CA . CYS A 1 96 ? -2.972 3.330 -3.780 1.00 91.00 96 CYS A CA 1
ATOM 768 C C . CYS A 1 96 ? -3.071 2.199 -4.807 1.00 91.00 96 CYS A C 1
ATOM 770 O O . CYS A 1 96 ? -2.518 2.302 -5.902 1.00 91.00 96 CYS A O 1
ATOM 772 N N . MET A 1 97 ? -3.808 1.140 -4.477 1.00 88.44 97 MET A N 1
ATOM 773 C CA . MET A 1 97 ? -4.075 0.039 -5.386 1.00 88.44 97 MET A CA 1
ATOM 774 C C . MET A 1 97 ? -4.995 0.461 -6.527 1.00 88.44 97 MET A C 1
ATOM 776 O O . MET A 1 97 ? -5.105 -0.304 -7.464 1.00 88.44 97 MET A O 1
ATOM 780 N N . ASN A 1 98 ? -5.655 1.619 -6.554 1.00 91.94 98 ASN A N 1
ATOM 781 C CA . ASN A 1 98 ? -6.542 1.974 -7.666 1.00 91.94 98 ASN A CA 1
ATOM 782 C C . ASN A 1 98 ? -5.769 2.141 -9.008 1.00 91.94 98 ASN A C 1
ATOM 784 O O . ASN A 1 98 ? -4.773 2.869 -9.047 1.00 91.94 98 ASN A O 1
ATOM 788 N N . PRO A 1 99 ? -6.225 1.549 -10.139 1.00 92.06 99 PRO A N 1
ATOM 789 C CA . PRO A 1 99 ? -5.530 1.662 -11.429 1.00 92.06 99 PRO A CA 1
ATOM 790 C C . PRO A 1 99 ? -5.325 3.107 -11.905 1.00 92.06 99 PRO A C 1
ATOM 792 O O . PRO A 1 99 ? -4.332 3.416 -12.564 1.00 92.06 99 PRO A O 1
ATOM 795 N N . HIS A 1 100 ? -6.265 4.000 -11.591 1.00 93.00 100 HIS A N 1
ATOM 796 C CA . HIS A 1 100 ? -6.184 5.412 -11.956 1.00 93.00 100 HIS A CA 1
ATOM 797 C C . HIS A 1 100 ? -5.107 6.138 -11.149 1.00 93.00 100 HIS A C 1
ATOM 799 O O . HIS A 1 100 ? -4.361 6.934 -11.719 1.00 93.00 100 HIS A O 1
ATOM 805 N N . VAL A 1 101 ? -4.974 5.812 -9.859 1.00 94.00 101 VAL A N 1
ATOM 806 C CA . VAL A 1 101 ? -3.932 6.370 -8.987 1.00 94.00 101 VAL A CA 1
ATOM 807 C C . VAL A 1 101 ? -2.553 5.943 -9.479 1.00 94.00 101 VAL A C 1
ATOM 809 O O . VAL A 1 101 ? -1.693 6.797 -9.678 1.00 94.00 101 VAL A O 1
ATOM 812 N N . THR A 1 102 ? -2.360 4.659 -9.798 1.00 92.62 102 THR A N 1
ATOM 813 C CA . THR A 1 102 ? -1.096 4.170 -10.370 1.00 92.62 102 THR A CA 1
ATOM 814 C C . THR A 1 102 ? -0.712 4.921 -11.642 1.00 92.62 102 THR A C 1
ATOM 816 O O . THR A 1 102 ? 0.416 5.395 -11.754 1.00 92.62 102 THR A O 1
ATOM 819 N N . ARG A 1 103 ? -1.639 5.075 -12.596 1.00 91.06 103 ARG A N 1
ATOM 820 C CA . ARG A 1 103 ? -1.353 5.777 -13.858 1.00 91.06 103 ARG A CA 1
ATOM 821 C C . ARG A 1 103 ? -1.031 7.254 -13.634 1.00 91.06 103 ARG A C 1
ATOM 823 O O . ARG A 1 103 ? -0.099 7.763 -14.250 1.00 91.06 103 ARG A O 1
ATOM 830 N N . ALA A 1 104 ? -1.766 7.928 -12.749 1.00 93.19 104 ALA A N 1
ATOM 831 C CA . ALA A 1 104 ? -1.531 9.332 -12.422 1.00 93.19 104 ALA A CA 1
ATOM 832 C C . ALA A 1 104 ? -0.163 9.538 -11.750 1.00 93.19 104 ALA A C 1
ATOM 834 O O . ALA A 1 104 ? 0.616 10.392 -12.177 1.00 93.19 104 ALA A O 1
ATOM 835 N N . CYS A 1 105 ? 0.165 8.717 -10.747 1.00 94.12 105 CYS A N 1
ATOM 836 C CA . CYS A 1 105 ? 1.458 8.757 -10.071 1.00 94.12 105 CYS A CA 1
ATOM 837 C C . CYS A 1 105 ? 2.601 8.411 -11.026 1.00 94.12 105 CYS A C 1
ATOM 839 O O . CYS A 1 105 ? 3.595 9.129 -11.046 1.00 94.12 105 CYS A O 1
ATOM 841 N N . SER A 1 106 ? 2.454 7.360 -11.839 1.00 92.25 106 SER A N 1
ATOM 842 C CA . SER A 1 106 ? 3.474 6.937 -12.804 1.00 92.25 106 SER A CA 1
ATOM 843 C C . SER A 1 106 ? 3.751 8.050 -13.812 1.00 92.25 106 SER A C 1
ATOM 845 O O . SER A 1 106 ? 4.901 8.453 -13.970 1.00 92.25 106 SER A O 1
ATOM 847 N N . ARG A 1 107 ? 2.705 8.657 -14.391 1.00 90.88 107 ARG A N 1
ATOM 848 C CA . ARG A 1 107 ? 2.850 9.784 -15.323 1.00 90.88 107 ARG A CA 1
ATOM 849 C C . ARG A 1 107 ? 3.626 10.943 -14.701 1.00 90.88 107 ARG A C 1
ATOM 851 O O . ARG A 1 107 ? 4.600 11.391 -15.299 1.00 90.88 107 ARG A O 1
ATOM 858 N N . ALA A 1 108 ? 3.216 11.386 -13.512 1.00 90.75 108 ALA A N 1
ATOM 859 C CA . ALA A 1 108 ? 3.841 12.510 -12.819 1.00 90.75 108 ALA A CA 1
ATOM 860 C C . ALA A 1 108 ? 5.284 12.209 -12.373 1.00 90.75 108 ALA A C 1
ATOM 862 O O . ALA A 1 108 ? 6.125 13.104 -12.319 1.00 90.75 108 ALA A O 1
ATOM 863 N N . SER A 1 109 ? 5.581 10.960 -12.018 1.00 90.50 109 SER A N 1
ATOM 864 C CA . SER A 1 109 ? 6.921 10.551 -11.591 1.00 90.50 109 SER A CA 1
ATOM 865 C C . SER A 1 109 ? 7.874 10.384 -12.761 1.00 90.50 109 SER A C 1
ATOM 867 O O . SER A 1 109 ? 9.001 10.866 -12.681 1.00 90.50 109 SER A O 1
ATOM 869 N N . ILE A 1 110 ? 7.419 9.780 -13.861 1.00 87.25 110 ILE A N 1
ATOM 870 C CA . ILE A 1 110 ? 8.212 9.664 -15.087 1.00 87.25 110 ILE A CA 1
ATOM 871 C C . ILE A 1 110 ? 8.481 11.049 -15.670 1.00 87.25 110 ILE A C 1
ATOM 873 O O . ILE A 1 110 ? 9.584 11.279 -16.133 1.00 87.25 110 ILE A O 1
ATOM 877 N N . GLU A 1 111 ? 7.542 11.995 -15.595 1.00 84.69 111 GLU A N 1
ATOM 878 C CA . GLU A 1 111 ? 7.777 13.386 -16.008 1.00 84.69 111 GLU A CA 1
ATOM 879 C C . GLU A 1 111 ? 8.866 14.070 -15.163 1.00 84.69 111 GLU A C 1
ATOM 881 O O . GLU A 1 111 ? 9.773 14.703 -15.701 1.00 84.69 111 GLU A O 1
ATOM 886 N N . LYS A 1 112 ? 8.839 13.880 -13.838 1.00 82.25 112 LYS A N 1
ATOM 887 C CA . LYS A 1 112 ? 9.868 14.410 -12.928 1.00 82.25 112 LYS A CA 1
ATOM 888 C C . LYS A 1 112 ? 11.252 13.814 -13.207 1.00 82.25 112 LYS A C 1
ATOM 890 O O . LYS A 1 112 ? 12.241 14.543 -13.189 1.00 82.25 112 LYS A O 1
ATOM 895 N N . VAL A 1 113 ? 11.328 12.503 -13.447 1.00 78.94 113 VAL A N 1
ATOM 896 C CA . VAL A 1 113 ? 12.572 11.820 -13.849 1.00 78.94 113 VAL A CA 1
ATOM 897 C C . VAL A 1 113 ? 13.002 12.308 -15.231 1.00 78.94 113 VAL A C 1
ATOM 899 O O . VAL A 1 113 ? 14.153 12.666 -15.439 1.00 78.94 113 VAL A O 1
ATOM 902 N N . ALA A 1 114 ? 12.050 12.458 -16.146 1.00 71.56 114 ALA A N 1
ATOM 903 C CA . ALA A 1 114 ? 12.296 12.904 -17.500 1.00 71.56 114 ALA A CA 1
ATOM 904 C C . ALA A 1 114 ? 12.876 14.313 -17.588 1.00 71.56 114 ALA A C 1
ATOM 906 O O . ALA A 1 114 ? 13.697 14.551 -18.471 1.00 71.56 114 ALA A O 1
ATOM 907 N N . ALA A 1 115 ? 12.461 15.218 -16.702 1.00 65.50 115 ALA A N 1
ATOM 908 C CA . ALA A 1 115 ? 13.015 16.561 -16.588 1.00 65.50 115 ALA A CA 1
ATOM 909 C C . ALA A 1 115 ? 14.469 16.551 -16.084 1.00 65.50 115 ALA A C 1
ATOM 911 O O . ALA A 1 115 ? 15.263 17.384 -16.511 1.00 65.50 115 ALA A O 1
ATOM 912 N N . LYS A 1 116 ? 14.838 15.589 -15.224 1.00 66.31 116 LYS A N 1
ATOM 913 C CA . LYS A 1 116 ? 16.233 15.380 -14.800 1.00 66.31 116 LYS A CA 1
ATOM 914 C C . LYS A 1 116 ? 17.079 14.767 -15.923 1.00 66.31 116 LYS A C 1
ATOM 916 O O . LYS A 1 116 ? 18.185 15.232 -16.178 1.00 66.31 116 LYS A O 1
ATOM 921 N N . ASP A 1 117 ? 16.527 13.788 -16.638 1.00 61.62 117 ASP A N 1
ATOM 922 C CA . ASP A 1 117 ? 17.221 13.035 -17.694 1.00 61.62 117 ASP A CA 1
ATOM 923 C C . ASP A 1 117 ? 17.252 13.743 -19.055 1.00 61.62 117 ASP A C 1
ATOM 925 O O . ASP A 1 117 ? 17.993 13.327 -19.944 1.00 61.62 117 ASP A O 1
ATOM 929 N N . ALA A 1 118 ? 16.473 14.812 -19.260 1.00 53.16 118 ALA A N 1
ATOM 930 C CA . ALA A 1 118 ? 16.544 15.644 -20.468 1.00 53.16 118 ALA A CA 1
ATOM 931 C C . ALA A 1 118 ? 17.950 16.242 -20.678 1.00 53.16 118 ALA A C 1
ATOM 933 O O . ALA A 1 118 ? 18.335 16.555 -21.801 1.00 53.16 118 ALA A O 1
ATOM 934 N N . ILE A 1 119 ? 18.749 16.310 -19.610 1.00 46.12 119 ILE A N 1
ATOM 935 C CA . ILE A 1 119 ? 20.167 16.676 -19.638 1.00 46.12 119 ILE A CA 1
ATOM 936 C C . ILE A 1 119 ? 21.039 15.532 -20.222 1.00 46.12 119 ILE A C 1
ATOM 938 O O . ILE A 1 119 ? 22.113 15.797 -20.752 1.00 46.12 119 ILE A O 1
ATOM 942 N N . GLN A 1 120 ? 20.576 14.271 -20.211 1.00 44.03 120 GLN A N 1
ATOM 943 C CA . GLN A 1 120 ? 21.343 13.063 -20.576 1.00 44.03 120 GLN A CA 1
ATOM 944 C C . GLN A 1 120 ? 20.865 12.282 -21.826 1.00 44.03 120 GLN A C 1
ATOM 946 O O . GLN A 1 120 ? 21.458 11.255 -22.145 1.00 44.03 120 GLN A O 1
ATOM 951 N N . HIS A 1 121 ? 19.850 12.739 -22.574 1.00 42.12 121 HIS A N 1
ATOM 952 C CA . HIS A 1 121 ? 19.480 12.255 -23.930 1.00 42.12 121 HIS A CA 1
ATOM 953 C C . HIS A 1 121 ? 19.347 10.724 -24.167 1.00 42.12 121 HIS A C 1
ATOM 955 O O . HIS A 1 121 ? 19.322 10.288 -25.316 1.00 42.12 121 HIS A O 1
ATOM 961 N N . ASN A 1 122 ? 19.197 9.882 -23.138 1.00 49.38 122 ASN A N 1
ATOM 962 C CA . ASN A 1 122 ? 19.236 8.419 -23.297 1.00 49.38 122 ASN A CA 1
ATOM 963 C C . ASN A 1 122 ? 17.967 7.709 -22.795 1.00 49.38 122 ASN A C 1
ATOM 965 O O . ASN A 1 122 ? 18.044 6.732 -22.049 1.00 49.38 122 ASN A O 1
ATOM 969 N N . ARG A 1 123 ? 16.772 8.187 -23.176 1.00 58.75 123 ARG A N 1
ATOM 970 C CA . ARG A 1 123 ? 15.540 7.441 -22.869 1.00 58.75 123 ARG A CA 1
ATOM 971 C C . ARG A 1 123 ? 15.328 6.310 -23.864 1.00 58.75 123 ARG A C 1
ATOM 973 O O . ARG A 1 123 ? 15.144 6.541 -25.057 1.00 58.75 123 ARG A O 1
ATOM 980 N N . MET A 1 124 ? 15.337 5.086 -23.335 1.00 69.75 124 MET A N 1
ATOM 981 C CA . MET A 1 124 ? 15.024 3.881 -24.096 1.00 69.75 124 MET A CA 1
ATOM 982 C C . MET A 1 124 ? 13.536 3.874 -24.433 1.00 69.75 124 MET A C 1
ATOM 984 O O . MET A 1 124 ? 13.209 3.977 -25.604 1.00 69.75 124 MET A O 1
ATOM 988 N N . PHE A 1 125 ? 12.650 3.902 -23.435 1.00 77.38 125 PHE A N 1
ATOM 989 C CA . PHE A 1 125 ? 11.194 3.923 -23.618 1.00 77.38 125 PHE A CA 1
ATOM 990 C C . PHE A 1 125 ? 10.590 5.330 -23.564 1.00 77.38 125 PHE A C 1
ATOM 992 O O . PHE A 1 125 ? 11.072 6.228 -22.868 1.00 77.38 125 PHE A O 1
ATOM 999 N N . THR A 1 126 ? 9.483 5.512 -24.279 1.00 83.69 126 THR A N 1
ATOM 1000 C CA . THR A 1 126 ? 8.644 6.707 -24.183 1.00 83.69 126 THR A CA 1
ATOM 1001 C C . THR A 1 126 ? 7.912 6.756 -22.839 1.00 83.69 126 THR A C 1
ATOM 1003 O O . THR A 1 126 ? 7.664 5.736 -22.193 1.00 83.69 126 THR A O 1
ATOM 1006 N N . GLN A 1 127 ? 7.489 7.955 -22.425 1.00 85.12 127 GLN A N 1
ATOM 1007 C CA . GLN A 1 127 ? 6.675 8.117 -21.214 1.00 85.12 127 GLN A CA 1
ATOM 1008 C C . GLN A 1 127 ? 5.378 7.301 -21.291 1.00 85.12 127 GLN A C 1
ATOM 1010 O O . GLN A 1 127 ? 4.958 6.720 -20.295 1.00 85.12 127 GLN A O 1
ATOM 1015 N N . TYR A 1 128 ? 4.752 7.232 -22.469 1.00 86.44 128 TYR A N 1
ATOM 1016 C CA . TYR A 1 128 ? 3.534 6.452 -22.667 1.00 86.44 128 TYR A CA 1
ATOM 1017 C C . TYR A 1 128 ? 3.768 4.956 -22.425 1.00 86.44 128 TYR A C 1
ATOM 1019 O O . TYR A 1 128 ? 2.985 4.325 -21.719 1.00 86.44 128 TYR A O 1
ATOM 1027 N N . GLU A 1 129 ? 4.855 4.399 -22.963 1.00 86.75 129 GLU A N 1
ATOM 1028 C CA . GLU A 1 129 ? 5.208 2.985 -22.791 1.00 86.75 129 GLU A CA 1
ATOM 1029 C C . GLU A 1 129 ? 5.495 2.643 -21.326 1.00 86.75 129 GLU A C 1
ATOM 1031 O O . GLU A 1 129 ? 5.000 1.632 -20.831 1.00 86.75 129 GLU A O 1
ATOM 1036 N N . LEU A 1 130 ? 6.219 3.505 -20.605 1.00 91.12 130 LEU A N 1
ATOM 1037 C CA . LEU A 1 130 ? 6.509 3.297 -19.184 1.00 91.12 130 LEU A CA 1
ATOM 1038 C C . LEU A 1 130 ? 5.253 3.413 -18.308 1.00 91.12 130 LEU A C 1
ATOM 1040 O O . LEU A 1 130 ? 5.050 2.583 -17.424 1.00 91.12 130 LEU A O 1
ATOM 1044 N N . VAL A 1 131 ? 4.364 4.377 -18.580 1.00 92.25 131 VAL A N 1
ATOM 1045 C CA . VAL A 1 131 ? 3.073 4.492 -17.873 1.00 92.25 131 VAL A CA 1
ATOM 1046 C C . VAL A 1 131 ? 2.174 3.289 -18.165 1.00 92.25 131 VAL A C 1
ATOM 1048 O O . VAL A 1 131 ? 1.490 2.790 -17.267 1.00 92.25 131 VAL A O 1
ATOM 1051 N N . TYR A 1 132 ? 2.169 2.809 -19.411 1.00 91.06 132 TYR A N 1
ATOM 1052 C CA . TYR A 1 132 ? 1.457 1.593 -19.791 1.00 91.06 132 TYR A CA 1
ATOM 1053 C C . TYR A 1 132 ? 1.998 0.387 -19.014 1.00 91.06 132 TYR A C 1
ATOM 1055 O O . TYR A 1 132 ? 1.220 -0.287 -18.339 1.00 91.06 132 TYR A O 1
ATOM 1063 N N . MET A 1 133 ? 3.318 0.177 -19.007 1.00 93.12 133 MET A N 1
ATOM 1064 C CA . MET A 1 133 ? 3.948 -0.905 -18.244 1.00 93.12 133 MET A CA 1
ATOM 1065 C C . MET A 1 133 ? 3.695 -0.809 -16.745 1.00 93.12 133 MET A C 1
ATOM 1067 O O . MET A 1 133 ? 3.405 -1.827 -16.127 1.00 93.12 133 MET A O 1
ATOM 1071 N N . ALA A 1 134 ? 3.732 0.385 -16.153 1.00 95.19 134 ALA A N 1
ATOM 1072 C CA . ALA A 1 134 ? 3.408 0.578 -14.741 1.00 95.19 134 ALA A CA 1
ATOM 1073 C C . ALA A 1 134 ? 1.982 0.106 -14.407 1.00 95.19 134 ALA A C 1
ATOM 1075 O O . ALA A 1 134 ? 1.746 -0.512 -13.368 1.00 95.19 134 ALA A O 1
ATOM 1076 N N . GLY A 1 135 ? 1.025 0.357 -15.308 1.00 95.56 135 GLY A N 1
ATOM 1077 C CA . GLY A 1 135 ? -0.343 -0.140 -15.176 1.00 95.56 135 GLY A CA 1
ATOM 1078 C C . GLY A 1 135 ? -0.435 -1.667 -15.236 1.00 95.56 135 GLY A C 1
ATOM 1079 O O . GLY A 1 135 ? -1.180 -2.263 -14.461 1.00 95.56 135 GLY A O 1
ATOM 1080 N N . GLU A 1 136 ? 0.332 -2.293 -16.125 1.00 94.81 136 GLU A N 1
ATOM 1081 C CA . GLU A 1 136 ? 0.385 -3.752 -16.286 1.00 94.81 136 GLU A CA 1
ATOM 1082 C C . GLU A 1 136 ? 1.076 -4.439 -15.104 1.00 94.81 136 GLU A C 1
ATOM 1084 O O . GLU A 1 136 ? 0.567 -5.433 -14.590 1.00 94.81 136 GLU A O 1
ATOM 1089 N N . LEU A 1 137 ? 2.174 -3.863 -14.609 1.00 96.00 137 LEU A N 1
ATOM 1090 C CA . LEU A 1 137 ? 2.862 -4.300 -13.396 1.00 96.00 137 LEU A CA 1
ATOM 1091 C C . LEU A 1 137 ? 1.938 -4.219 -12.178 1.00 96.00 137 LEU A C 1
ATOM 1093 O O . LEU A 1 137 ? 1.818 -5.189 -11.437 1.00 96.00 137 LEU A O 1
ATOM 1097 N N . ARG A 1 138 ? 1.196 -3.117 -12.004 1.00 95.62 138 ARG A N 1
ATOM 1098 C CA . ARG A 1 138 ? 0.199 -3.016 -10.926 1.00 95.62 138 ARG A CA 1
ATOM 1099 C C . ARG A 1 138 ? -0.933 -4.025 -11.078 1.00 95.62 138 ARG A C 1
ATOM 1101 O O . ARG A 1 138 ? -1.395 -4.557 -10.075 1.00 95.62 138 ARG A O 1
ATOM 1108 N N . ASP A 1 139 ? -1.434 -4.270 -12.286 1.00 95.94 139 ASP A N 1
ATOM 1109 C CA . ASP A 1 139 ? -2.478 -5.284 -12.483 1.00 95.94 139 ASP A CA 1
ATOM 1110 C C . ASP A 1 139 ? -1.966 -6.699 -12.187 1.00 95.94 139 ASP A C 1
ATOM 1112 O O . ASP A 1 139 ? -2.697 -7.520 -11.635 1.00 95.94 139 ASP A O 1
ATOM 1116 N N . TYR A 1 140 ? -0.690 -6.961 -12.465 1.00 96.31 140 TYR A N 1
ATOM 1117 C CA . TYR A 1 140 ? -0.041 -8.197 -12.059 1.00 96.31 140 TYR A CA 1
ATOM 1118 C C . TYR A 1 140 ? 0.113 -8.297 -10.531 1.00 96.31 140 TYR A C 1
ATOM 1120 O O . TYR A 1 140 ? -0.260 -9.309 -9.951 1.00 96.31 140 TYR A O 1
ATOM 1128 N N . SER A 1 141 ? 0.573 -7.241 -9.858 1.00 95.62 141 SER A N 1
ATOM 1129 C CA . SER A 1 141 ? 0.817 -7.249 -8.406 1.00 95.62 141 SER A CA 1
ATOM 1130 C C . SER A 1 141 ? -0.434 -7.109 -7.538 1.00 95.62 141 SER A C 1
ATOM 1132 O O . SER A 1 141 ? -0.461 -7.603 -6.421 1.00 95.62 141 SER A O 1
ATOM 1134 N N . PHE A 1 142 ? -1.478 -6.420 -7.998 1.00 94.06 142 PHE A N 1
ATOM 1135 C CA . PHE A 1 142 ? -2.629 -6.049 -7.157 1.00 94.06 142 PHE A CA 1
ATOM 1136 C C . PHE A 1 142 ? -3.990 -6.222 -7.847 1.00 94.06 142 PHE A C 1
ATOM 1138 O O . PHE A 1 142 ? -5.020 -5.851 -7.282 1.00 94.06 142 PHE A O 1
ATOM 1145 N N . GLY A 1 143 ? -4.012 -6.736 -9.078 1.00 93.31 143 GLY A N 1
ATOM 1146 C CA . GLY A 1 143 ? -5.215 -6.902 -9.889 1.00 93.31 143 GLY A CA 1
ATOM 1147 C C . GLY A 1 143 ? -5.435 -8.348 -10.316 1.00 93.31 143 GLY A C 1
ATOM 1148 O O . GLY A 1 143 ? -5.522 -9.242 -9.477 1.00 93.31 143 GLY A O 1
ATOM 1149 N N . ALA A 1 144 ? -5.560 -8.565 -11.626 1.00 93.50 144 ALA A N 1
ATOM 1150 C CA . ALA A 1 144 ? -5.877 -9.871 -12.198 1.00 93.50 144 ALA A CA 1
ATOM 1151 C C . ALA A 1 144 ? -4.743 -10.910 -12.096 1.00 93.50 144 ALA A C 1
ATOM 1153 O O . ALA A 1 144 ? -4.991 -12.082 -12.374 1.00 93.50 144 ALA A O 1
ATOM 1154 N N . HIS A 1 145 ? -3.513 -10.495 -11.762 1.00 96.44 145 HIS A N 1
ATOM 1155 C CA . HIS A 1 145 ? -2.349 -11.384 -11.640 1.00 96.44 145 HIS A CA 1
ATOM 1156 C C . HIS A 1 145 ? -2.129 -12.279 -12.874 1.00 96.44 145 HIS A C 1
ATOM 1158 O O . HIS A 1 145 ? -1.872 -13.481 -12.803 1.00 96.44 145 HIS A O 1
ATOM 1164 N N . ASN A 1 146 ? -2.281 -11.690 -14.065 1.00 92.38 146 ASN A N 1
ATOM 1165 C CA . ASN A 1 146 ? -2.210 -12.421 -15.325 1.00 92.38 146 ASN A CA 1
ATOM 1166 C C . ASN A 1 146 ? -0.824 -12.297 -15.973 1.00 92.38 146 ASN A C 1
ATOM 1168 O O . ASN A 1 146 ? -0.528 -11.323 -16.670 1.00 92.38 146 ASN A O 1
ATOM 1172 N N . LYS A 1 147 ? -0.004 -13.342 -15.818 1.00 85.75 147 LYS A N 1
ATOM 1173 C CA . LYS A 1 147 ? 1.359 -13.396 -16.374 1.00 85.75 147 LYS A CA 1
ATOM 1174 C C . LYS A 1 147 ? 1.388 -13.225 -17.893 1.00 85.75 147 LYS A C 1
ATOM 1176 O O . LYS A 1 147 ? 2.258 -12.541 -18.422 1.00 85.75 147 LYS A O 1
ATOM 1181 N N . LYS A 1 148 ? 0.423 -13.804 -18.618 1.00 79.06 148 LYS A N 1
ATOM 1182 C CA . LYS A 1 148 ? 0.364 -13.700 -20.089 1.00 79.06 148 LYS A CA 1
ATOM 1183 C C . LYS A 1 148 ? 0.122 -12.262 -20.538 1.00 79.06 148 LYS A C 1
ATOM 1185 O O . LYS A 1 148 ? 0.721 -11.828 -21.517 1.00 79.06 148 LYS A O 1
ATOM 1190 N N . ARG A 1 149 ? -0.730 -11.531 -19.815 1.00 84.88 149 ARG A N 1
ATOM 1191 C CA . ARG A 1 149 ? -1.031 -10.123 -20.092 1.00 84.88 149 ARG A CA 1
ATOM 1192 C C . ARG A 1 149 ? 0.204 -9.242 -19.891 1.00 84.88 149 ARG A C 1
ATOM 1194 O O . ARG A 1 149 ? 0.529 -8.464 -20.784 1.00 84.88 149 ARG A O 1
ATOM 1201 N N . LEU A 1 150 ? 0.934 -9.444 -18.791 1.00 86.50 150 LEU A N 1
ATOM 1202 C CA . LEU A 1 150 ? 2.184 -8.731 -18.513 1.00 86.50 150 LEU A CA 1
ATOM 1203 C C . LEU A 1 150 ? 3.254 -9.006 -19.583 1.00 86.50 150 LEU A C 1
ATOM 1205 O O . LEU A 1 150 ? 3.847 -8.073 -20.123 1.00 86.50 150 LEU A O 1
ATOM 1209 N N . LEU A 1 151 ? 3.458 -10.275 -19.953 1.00 81.88 151 LEU A N 1
ATOM 1210 C CA . LEU A 1 151 ? 4.422 -10.639 -20.997 1.00 81.88 151 LEU A CA 1
ATOM 1211 C C . LEU A 1 151 ? 4.026 -10.077 -22.370 1.00 81.88 151 LEU A C 1
ATOM 1213 O O . LEU A 1 151 ? 4.882 -9.597 -23.108 1.00 81.88 151 LEU A O 1
ATOM 1217 N N . TYR A 1 152 ? 2.735 -10.078 -22.711 1.00 77.94 152 TYR A N 1
ATOM 1218 C CA . TYR A 1 152 ? 2.250 -9.454 -23.943 1.00 77.94 152 TYR A CA 1
ATOM 1219 C C . TYR A 1 152 ? 2.491 -7.938 -23.955 1.00 77.94 152 TYR A C 1
ATOM 1221 O O . TYR A 1 152 ? 2.919 -7.388 -24.968 1.00 77.94 152 TYR A O 1
ATOM 1229 N N . ALA A 1 153 ? 2.258 -7.258 -22.831 1.00 82.81 153 ALA A N 1
ATOM 1230 C CA . ALA A 1 153 ? 2.518 -5.830 -22.699 1.00 82.81 153 ALA A CA 1
ATOM 1231 C C . ALA A 1 153 ? 3.996 -5.481 -22.911 1.00 82.81 153 ALA A C 1
ATOM 1233 O O . ALA A 1 153 ? 4.299 -4.571 -23.682 1.00 82.81 153 ALA A O 1
ATOM 1234 N N . GLN A 1 154 ? 4.896 -6.255 -22.306 1.00 83.38 154 GLN A N 1
ATOM 1235 C CA . GLN A 1 154 ? 6.336 -6.140 -22.520 1.00 83.38 154 GLN A CA 1
ATOM 1236 C C . GLN A 1 154 ? 6.715 -6.335 -23.993 1.00 83.38 154 GLN A C 1
ATOM 1238 O O . GLN A 1 154 ? 7.452 -5.537 -24.564 1.00 83.38 154 GLN A O 1
ATOM 1243 N N . LEU A 1 155 ? 6.181 -7.371 -24.646 1.00 75.12 155 LEU A N 1
ATOM 1244 C CA . LEU A 1 155 ? 6.433 -7.596 -26.071 1.00 75.12 155 LEU A CA 1
ATOM 1245 C C . LEU A 1 155 ? 5.944 -6.429 -26.929 1.00 75.12 155 LEU A C 1
ATOM 1247 O O . LEU A 1 155 ? 6.627 -6.034 -27.871 1.00 75.12 155 LEU A O 1
ATOM 1251 N N . LYS A 1 156 ? 4.791 -5.851 -26.585 1.00 77.50 156 LYS A N 1
ATOM 1252 C CA . LYS A 1 156 ? 4.214 -4.706 -27.289 1.00 77.50 156 LYS A CA 1
ATOM 1253 C C . LYS A 1 156 ? 5.116 -3.471 -27.212 1.00 77.50 156 LYS A C 1
ATOM 1255 O O . LYS A 1 156 ? 5.374 -2.867 -28.251 1.00 77.50 156 LYS A O 1
ATOM 1260 N N . ILE A 1 157 ? 5.611 -3.112 -26.025 1.00 76.75 157 ILE A N 1
ATOM 1261 C CA . ILE A 1 157 ? 6.498 -1.944 -25.876 1.00 76.75 157 ILE A CA 1
ATOM 1262 C C . ILE A 1 157 ? 7.882 -2.185 -26.496 1.00 76.75 157 ILE A C 1
ATOM 1264 O O . ILE A 1 157 ? 8.460 -1.278 -27.080 1.00 76.75 157 ILE A O 1
ATOM 1268 N N . ASN A 1 158 ? 8.385 -3.421 -26.469 1.00 72.81 158 ASN A N 1
ATOM 1269 C CA . ASN A 1 158 ? 9.674 -3.752 -27.076 1.00 72.81 158 ASN A CA 1
ATOM 1270 C C . ASN A 1 158 ? 9.599 -3.806 -28.607 1.00 72.81 158 ASN A C 1
ATOM 1272 O O . ASN A 1 158 ? 10.574 -3.486 -29.283 1.00 72.81 158 ASN A O 1
ATOM 1276 N N . ALA A 1 159 ? 8.451 -4.187 -29.176 1.00 63.84 159 ALA A N 1
ATOM 1277 C CA . ALA A 1 159 ? 8.237 -4.170 -30.621 1.00 63.84 159 ALA A CA 1
ATOM 1278 C C . ALA A 1 159 ? 8.175 -2.738 -31.182 1.00 63.84 159 ALA A C 1
ATOM 1280 O O . ALA A 1 159 ? 8.712 -2.482 -32.260 1.00 63.84 159 ALA A O 1
ATOM 1281 N N . ALA A 1 160 ? 7.575 -1.803 -30.436 1.00 55.19 160 ALA A N 1
ATOM 1282 C CA . ALA A 1 160 ? 7.475 -0.389 -30.808 1.00 55.19 160 ALA A CA 1
ATOM 1283 C C . ALA A 1 160 ? 8.842 0.321 -30.885 1.00 55.19 160 ALA A C 1
ATOM 1285 O O . ALA A 1 160 ? 8.995 1.300 -31.612 1.00 55.19 160 ALA A O 1
ATOM 1286 N N . GLN A 1 161 ? 9.861 -0.216 -30.208 1.00 56.81 161 GLN A N 1
ATOM 1287 C CA . GLN A 1 161 ? 11.220 0.330 -30.178 1.00 56.81 161 GLN A CA 1
ATOM 1288 C C . GLN A 1 161 ? 12.020 0.132 -31.478 1.00 56.81 161 GLN A C 1
ATOM 1290 O O . GLN A 1 161 ? 13.068 0.754 -31.616 1.00 56.81 161 GLN A O 1
ATOM 1295 N N . GLY A 1 162 ? 11.599 -0.728 -32.419 1.00 47.66 162 GLY A N 1
ATOM 1296 C CA . GLY A 1 162 ? 12.122 -0.781 -33.801 1.00 47.66 162 GLY A CA 1
ATOM 1297 C C . GLY A 1 162 ? 13.638 -0.992 -34.026 1.00 47.66 162 GLY A C 1
ATOM 1298 O O . GLY A 1 162 ? 14.079 -1.009 -35.171 1.00 47.66 162 GLY A O 1
ATOM 1299 N N . ARG A 1 163 ? 14.466 -1.176 -32.991 1.00 45.09 163 ARG A N 1
ATOM 1300 C CA . ARG A 1 163 ? 15.933 -1.285 -33.099 1.00 45.09 163 ARG A CA 1
ATOM 1301 C C . ARG A 1 163 ? 16.367 -2.747 -33.093 1.00 45.09 163 ARG A C 1
ATOM 1303 O O . ARG A 1 163 ? 16.509 -3.281 -32.012 1.00 45.09 163 ARG A O 1
ATOM 1310 N N . ASN A 1 164 ? 16.548 -3.399 -34.250 1.00 38.91 164 ASN A N 1
ATOM 1311 C CA . ASN A 1 164 ? 17.280 -4.675 -34.495 1.00 38.91 164 ASN A CA 1
ATOM 1312 C C . ASN A 1 164 ? 17.238 -5.831 -33.451 1.00 38.91 164 ASN A C 1
ATOM 1314 O O . ASN A 1 164 ? 18.017 -6.777 -33.510 1.00 38.91 164 ASN A O 1
ATOM 1318 N N . ILE A 1 165 ? 16.286 -5.819 -32.526 1.00 45.59 165 ILE A N 1
ATOM 1319 C CA . ILE A 1 165 ? 16.035 -6.844 -31.515 1.00 45.59 165 ILE A CA 1
ATOM 1320 C C . ILE A 1 165 ? 15.265 -8.017 -32.155 1.00 45.59 165 ILE A C 1
ATOM 1322 O O . ILE A 1 165 ? 15.290 -9.141 -31.663 1.00 45.59 165 ILE A O 1
ATOM 1326 N N . ASN A 1 166 ? 14.663 -7.791 -33.327 1.00 43.34 166 ASN A N 1
ATOM 1327 C CA . ASN A 1 166 ? 13.816 -8.733 -34.054 1.00 43.34 166 ASN A CA 1
ATOM 1328 C C . ASN A 1 166 ? 14.456 -10.094 -34.366 1.00 43.34 166 ASN A C 1
ATOM 1330 O O . ASN A 1 166 ? 13.716 -11.065 -34.414 1.00 43.34 166 ASN A O 1
ATOM 1334 N N . ALA A 1 167 ? 15.773 -10.212 -34.568 1.00 45.03 167 ALA A N 1
ATOM 1335 C CA . ALA A 1 167 ? 16.400 -11.512 -34.849 1.00 45.03 167 ALA A CA 1
ATOM 1336 C C . ALA A 1 167 ? 16.689 -12.310 -33.567 1.00 45.03 167 ALA A C 1
ATOM 1338 O O . ALA A 1 167 ? 16.309 -13.472 -33.470 1.00 45.03 167 ALA A O 1
ATOM 1339 N N . LYS A 1 168 ? 17.285 -11.665 -32.554 1.00 43.34 168 LYS A N 1
ATOM 1340 C CA . LYS A 1 168 ? 17.665 -12.294 -31.275 1.00 43.34 168 LYS A CA 1
ATOM 1341 C C . LYS A 1 168 ? 16.478 -12.533 -30.347 1.00 43.34 168 LYS A C 1
ATOM 1343 O O . LYS A 1 168 ? 16.465 -13.493 -29.593 1.00 43.34 168 LYS A O 1
ATOM 1348 N N . VAL A 1 169 ? 15.463 -11.675 -30.415 1.00 46.09 169 VAL A N 1
ATOM 1349 C CA . VAL A 1 169 ? 14.222 -11.846 -29.655 1.00 46.09 169 VAL A CA 1
ATOM 1350 C C . VAL A 1 169 ? 13.236 -12.722 -30.393 1.00 46.09 169 VAL A C 1
ATOM 1352 O O . VAL A 1 169 ? 12.542 -13.462 -29.717 1.00 46.09 169 VAL A O 1
ATOM 1355 N N . ARG A 1 170 ? 13.223 -12.778 -31.738 1.00 44.12 170 ARG A N 1
ATOM 1356 C CA . ARG A 1 170 ? 12.552 -13.905 -32.414 1.00 44.12 170 ARG A CA 1
ATOM 1357 C C . ARG A 1 170 ? 13.246 -15.220 -32.142 1.00 44.12 170 ARG A C 1
ATOM 1359 O O . ARG A 1 170 ? 12.520 -16.178 -31.967 1.00 44.12 170 ARG A O 1
ATOM 1366 N N . SER A 1 171 ? 14.577 -15.295 -32.095 1.00 45.72 171 SER A N 1
ATOM 1367 C CA . SER A 1 171 ? 15.252 -16.547 -31.738 1.00 45.72 171 SER A CA 1
ATOM 1368 C C . SER A 1 171 ? 14.990 -16.900 -30.275 1.00 45.72 171 SER A C 1
ATOM 1370 O O . SER A 1 171 ? 14.574 -18.012 -30.014 1.00 45.72 171 SER A O 1
ATOM 1372 N N . ALA A 1 172 ? 15.060 -15.946 -29.339 1.00 46.09 172 ALA A N 1
ATOM 1373 C CA . ALA A 1 172 ? 14.736 -16.185 -27.929 1.00 46.09 172 ALA A CA 1
ATOM 1374 C C . ALA A 1 172 ? 13.244 -16.496 -27.689 1.00 46.09 172 ALA A C 1
ATOM 1376 O O . ALA A 1 172 ? 12.922 -17.321 -26.839 1.00 46.09 172 ALA A O 1
ATOM 1377 N N . LEU A 1 173 ? 12.312 -15.889 -28.437 1.00 39.47 173 LEU A N 1
ATOM 1378 C CA . LEU A 1 173 ? 10.874 -16.198 -28.389 1.00 39.47 173 LEU A CA 1
ATOM 1379 C C . LEU A 1 173 ? 10.529 -17.480 -29.140 1.00 39.47 173 LEU A C 1
ATOM 1381 O O . LEU A 1 173 ? 9.639 -18.186 -28.692 1.00 39.47 173 LEU A O 1
ATOM 1385 N N . ALA A 1 174 ? 11.198 -17.799 -30.247 1.00 44.81 174 ALA A N 1
ATOM 1386 C CA . ALA A 1 174 ? 11.072 -19.084 -30.924 1.00 44.81 174 ALA A CA 1
ATOM 1387 C C . ALA A 1 174 ? 11.622 -20.181 -30.018 1.00 44.81 174 ALA A C 1
ATOM 1389 O O . ALA A 1 174 ? 10.952 -21.187 -29.847 1.00 44.81 174 ALA A O 1
ATOM 1390 N N . ASP A 1 175 ? 12.739 -19.946 -29.336 1.00 47.59 175 ASP A N 1
ATOM 1391 C CA . ASP A 1 175 ? 13.278 -20.853 -28.334 1.00 47.59 175 ASP A CA 1
ATOM 1392 C C . ASP A 1 175 ? 12.348 -20.957 -27.136 1.00 47.59 175 ASP A C 1
ATOM 1394 O O . ASP A 1 175 ? 12.119 -22.072 -26.713 1.00 47.59 175 ASP A O 1
ATOM 1398 N N . THR A 1 176 ? 11.717 -19.881 -26.644 1.00 42.06 176 THR A N 1
ATOM 1399 C CA . THR A 1 176 ? 10.795 -19.899 -25.480 1.00 42.06 176 THR A CA 1
ATOM 1400 C C . THR A 1 176 ? 9.397 -20.460 -25.810 1.00 42.06 176 THR A C 1
ATOM 1402 O O . THR A 1 176 ? 8.786 -21.154 -25.002 1.00 42.06 176 THR A O 1
ATOM 1405 N N . TYR A 1 177 ? 8.864 -20.196 -27.006 1.00 37.31 177 TYR A N 1
ATOM 1406 C CA . TYR A 1 177 ? 7.558 -20.676 -27.483 1.00 37.31 177 TYR A CA 1
ATOM 1407 C C . TYR A 1 177 ? 7.647 -22.110 -28.018 1.00 37.31 177 TYR A C 1
ATOM 1409 O O . TYR A 1 177 ? 6.802 -22.948 -27.685 1.00 37.31 177 TYR A O 1
ATOM 1417 N N . ASN A 1 178 ? 8.707 -22.427 -28.772 1.00 43.12 178 ASN A N 1
ATOM 1418 C CA . ASN A 1 178 ? 9.006 -23.800 -29.160 1.00 43.12 178 ASN A CA 1
ATOM 1419 C C . ASN A 1 178 ? 9.515 -24.602 -27.973 1.00 43.12 178 ASN A C 1
ATOM 1421 O O . ASN A 1 178 ? 9.150 -25.762 -27.920 1.00 43.12 178 ASN A O 1
ATOM 1425 N N . THR A 1 179 ? 10.207 -24.042 -26.970 1.00 44.22 179 THR A N 1
ATOM 1426 C CA . THR A 1 179 ? 10.369 -24.757 -25.694 1.00 44.22 179 THR A CA 1
ATOM 1427 C C . THR A 1 179 ? 9.043 -24.883 -24.981 1.00 44.22 179 THR A C 1
ATOM 1429 O O . THR A 1 179 ? 8.799 -25.951 -24.481 1.00 44.22 179 THR A O 1
ATOM 1432 N N . HIS A 1 180 ? 8.100 -23.942 -24.967 1.00 37.22 180 HIS A N 1
ATOM 1433 C CA . HIS A 1 180 ? 6.826 -24.221 -24.283 1.00 37.22 180 HIS A CA 1
ATOM 1434 C C . HIS A 1 180 ? 6.036 -25.373 -24.941 1.00 37.22 180 HIS A C 1
ATOM 1436 O O . HIS A 1 180 ? 5.409 -26.166 -24.243 1.00 37.22 180 HIS A O 1
ATOM 1442 N N . LYS A 1 181 ? 6.103 -25.526 -26.273 1.00 40.38 181 LYS A N 1
ATOM 1443 C CA . LYS A 1 181 ? 5.495 -26.650 -27.015 1.00 40.38 181 LYS A CA 1
ATOM 1444 C C . LYS A 1 181 ? 6.341 -27.933 -26.950 1.00 40.38 181 LYS A C 1
ATOM 1446 O O . LYS A 1 181 ? 5.778 -29.011 -26.767 1.00 40.38 181 LYS A O 1
ATOM 1451 N N . ALA A 1 182 ? 7.666 -27.817 -27.030 1.00 37.25 182 ALA A N 1
ATOM 1452 C CA . ALA A 1 182 ? 8.627 -28.913 -26.937 1.00 37.25 182 ALA A CA 1
ATOM 1453 C C . ALA A 1 182 ? 8.756 -29.414 -25.502 1.00 37.25 182 ALA A C 1
ATOM 1455 O O . ALA A 1 182 ? 8.647 -30.605 -25.324 1.00 37.25 182 ALA A O 1
ATOM 1456 N N . ILE A 1 183 ? 8.836 -28.558 -24.483 1.00 39.53 183 ILE A N 1
ATOM 1457 C CA . ILE A 1 183 ? 8.702 -28.851 -23.044 1.00 39.53 183 ILE A CA 1
ATOM 1458 C C . ILE A 1 183 ? 7.318 -29.421 -22.751 1.00 39.53 183 ILE A C 1
ATOM 1460 O O . ILE A 1 183 ? 7.240 -30.385 -22.016 1.00 39.53 183 ILE A O 1
ATOM 1464 N N . LYS A 1 184 ? 6.214 -28.948 -23.343 1.00 37.88 184 LYS A N 1
ATOM 1465 C CA . LYS A 1 184 ? 4.906 -29.615 -23.159 1.00 37.88 184 LYS A CA 1
ATOM 1466 C C . LYS A 1 184 ? 4.865 -31.011 -23.799 1.00 37.88 184 LYS A C 1
ATOM 1468 O O . LYS A 1 184 ? 4.234 -31.906 -23.243 1.00 37.88 184 LYS A O 1
ATOM 1473 N N . SER A 1 185 ? 5.563 -31.224 -24.919 1.00 37.56 185 SER A N 1
ATOM 1474 C CA . SER A 1 185 ? 5.726 -32.551 -25.538 1.00 37.56 185 SER A CA 1
ATOM 1475 C C . SER A 1 185 ? 6.733 -33.435 -24.787 1.00 37.56 185 SER A C 1
ATOM 1477 O O . SER A 1 185 ? 6.485 -34.612 -24.575 1.00 37.56 185 SER A O 1
ATOM 1479 N N . MET A 1 186 ? 7.814 -32.855 -24.273 1.00 32.78 186 MET A N 1
ATOM 1480 C CA . MET A 1 186 ? 8.871 -33.514 -23.522 1.00 32.78 186 MET A CA 1
ATOM 1481 C C . MET A 1 186 ? 8.401 -33.804 -22.106 1.00 32.78 186 MET A C 1
ATOM 1483 O O . MET A 1 186 ? 8.721 -34.858 -21.623 1.00 32.78 186 MET A O 1
ATOM 1487 N N . ILE A 1 187 ? 7.562 -32.994 -21.460 1.00 37.12 187 ILE A N 1
ATOM 1488 C CA . ILE A 1 187 ? 6.894 -33.321 -20.185 1.00 37.12 187 ILE A CA 1
ATOM 1489 C C . ILE A 1 187 ? 5.881 -34.455 -20.389 1.00 37.12 187 ILE A C 1
ATOM 1491 O O . ILE A 1 187 ? 5.735 -35.311 -19.521 1.00 37.12 187 ILE A O 1
ATOM 1495 N N . LYS A 1 188 ? 5.225 -34.519 -21.557 1.00 38.91 188 LYS A N 1
ATOM 1496 C CA . LYS A 1 188 ? 4.351 -35.644 -21.923 1.00 38.91 188 LYS A CA 1
ATOM 1497 C C . LYS A 1 188 ? 5.138 -36.951 -22.135 1.00 38.91 188 LYS A C 1
ATOM 1499 O O . LYS A 1 188 ? 4.583 -38.014 -21.880 1.00 38.91 188 LYS A O 1
ATOM 1504 N N . HIS A 1 189 ? 6.411 -36.877 -22.540 1.00 37.34 189 HIS A N 1
ATOM 1505 C CA . HIS A 1 189 ? 7.290 -38.037 -22.776 1.00 37.34 189 HIS A CA 1
ATOM 1506 C C . HIS A 1 189 ? 8.332 -38.311 -21.668 1.00 37.34 189 HIS A C 1
ATOM 1508 O O . HIS A 1 189 ? 8.824 -39.425 -21.557 1.00 37.34 189 HIS A O 1
ATOM 1514 N N . ALA A 1 190 ? 8.640 -37.338 -20.813 1.00 33.28 190 ALA A N 1
ATOM 1515 C CA . ALA A 1 190 ? 9.676 -37.364 -19.774 1.00 33.28 190 ALA A CA 1
ATOM 1516 C C . ALA A 1 190 ? 9.068 -37.345 -18.369 1.00 33.28 190 ALA A C 1
ATOM 1518 O O . ALA A 1 190 ? 9.709 -36.935 -17.400 1.00 33.28 190 ALA A O 1
ATOM 1519 N N . ASN A 1 191 ? 7.842 -37.852 -18.241 1.00 38.09 191 ASN A N 1
ATOM 1520 C CA . ASN A 1 191 ? 7.182 -38.069 -16.958 1.00 38.09 191 ASN A CA 1
ATOM 1521 C C . ASN A 1 191 ? 7.825 -39.204 -16.129 1.00 38.09 191 ASN A C 1
ATOM 1523 O O . ASN A 1 191 ? 7.202 -39.713 -15.205 1.00 38.09 191 ASN A O 1
ATOM 1527 N N . ALA A 1 192 ? 9.067 -39.592 -16.434 1.00 37.94 192 ALA A N 1
ATOM 1528 C CA . ALA A 1 192 ? 9.749 -40.689 -15.765 1.00 37.94 192 ALA A CA 1
ATOM 1529 C C . ALA A 1 192 ? 11.156 -40.378 -15.228 1.00 37.94 192 ALA A C 1
ATOM 1531 O O . ALA A 1 192 ? 11.622 -41.203 -14.454 1.00 37.94 192 ALA A O 1
ATOM 1532 N N . SER A 1 193 ? 11.854 -39.265 -15.560 1.00 34.47 193 SER A N 1
ATOM 1533 C CA . SER A 1 193 ? 13.283 -39.241 -15.162 1.00 34.47 193 SER A CA 1
ATOM 1534 C C . SER A 1 193 ? 14.050 -37.971 -14.788 1.00 34.47 193 SER A C 1
ATOM 1536 O O . SER A 1 193 ? 15.120 -38.173 -14.228 1.00 34.47 193 SER A O 1
ATOM 1538 N N . PHE A 1 194 ? 13.650 -36.707 -14.985 1.00 32.16 194 PHE A N 1
ATOM 1539 C CA . PHE A 1 194 ? 14.590 -35.634 -14.575 1.00 32.16 194 PHE A CA 1
ATOM 1540 C C . PHE A 1 194 ? 13.935 -34.332 -14.120 1.00 32.16 194 PHE A C 1
ATOM 1542 O O . PHE A 1 194 ? 13.818 -33.345 -14.839 1.00 32.16 194 PHE A O 1
ATOM 1549 N N . ARG A 1 195 ? 13.509 -34.354 -12.856 1.00 43.53 195 ARG A N 1
ATOM 1550 C CA . ARG A 1 195 ? 13.030 -33.217 -12.075 1.00 43.53 195 ARG A CA 1
ATOM 1551 C C . ARG A 1 195 ? 14.093 -32.872 -11.021 1.00 43.53 195 ARG A C 1
ATOM 1553 O O . ARG A 1 195 ? 13.904 -33.271 -9.882 1.00 43.53 195 ARG A O 1
ATOM 1560 N N . LYS A 1 196 ? 15.195 -32.186 -11.371 1.00 38.72 196 LYS 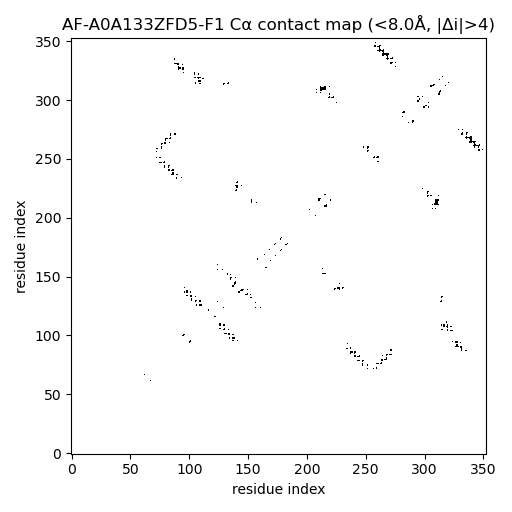A N 1
ATOM 1561 C CA . LYS A 1 196 ? 16.024 -31.360 -10.448 1.00 38.72 196 LYS A CA 1
ATOM 1562 C C . LYS A 1 196 ? 17.335 -30.882 -11.091 1.00 38.72 196 LYS A C 1
ATOM 1564 O O . LYS A 1 196 ? 18.062 -31.701 -11.625 1.00 38.72 196 LYS A O 1
ATOM 1569 N N . HIS A 1 197 ? 17.638 -29.591 -10.898 1.00 34.00 197 HIS A N 1
ATOM 1570 C CA . HIS A 1 197 ? 18.945 -28.920 -11.031 1.00 34.00 197 HIS A CA 1
ATOM 1571 C C . HIS A 1 197 ? 19.630 -28.957 -12.413 1.00 34.00 197 HIS A C 1
ATOM 1573 O O . HIS A 1 197 ? 19.842 -30.023 -12.968 1.00 34.00 197 HIS A O 1
ATOM 1579 N N . THR A 1 198 ? 20.034 -27.787 -12.940 1.00 30.62 198 THR A N 1
ATOM 1580 C CA . THR A 1 198 ? 21.346 -27.533 -13.613 1.00 30.62 198 THR A CA 1
ATOM 1581 C C . THR A 1 198 ? 21.311 -26.429 -14.689 1.00 30.62 198 THR A C 1
ATOM 1583 O O . THR A 1 198 ? 22.329 -25.786 -14.906 1.00 30.62 198 THR A O 1
ATOM 1586 N N . ILE A 1 199 ? 20.177 -26.063 -15.300 1.00 32.62 199 ILE A N 1
ATOM 1587 C CA . ILE A 1 199 ? 20.182 -25.045 -16.383 1.00 32.62 199 ILE A CA 1
ATOM 1588 C C . ILE A 1 199 ? 19.664 -23.685 -15.895 1.00 32.62 199 ILE A C 1
ATOM 1590 O O . ILE A 1 199 ? 18.599 -23.253 -16.311 1.00 32.62 199 ILE A O 1
ATOM 1594 N N . MET A 1 200 ? 20.372 -23.019 -14.978 1.00 32.84 200 MET A N 1
ATOM 1595 C CA . MET A 1 200 ? 20.132 -21.591 -14.661 1.00 32.84 200 MET A CA 1
ATOM 1596 C C . MET A 1 200 ? 21.370 -20.850 -14.104 1.00 32.84 200 MET A C 1
ATOM 1598 O O . MET A 1 200 ? 21.246 -19.689 -13.734 1.00 32.84 200 MET A O 1
ATOM 1602 N N . GLN A 1 201 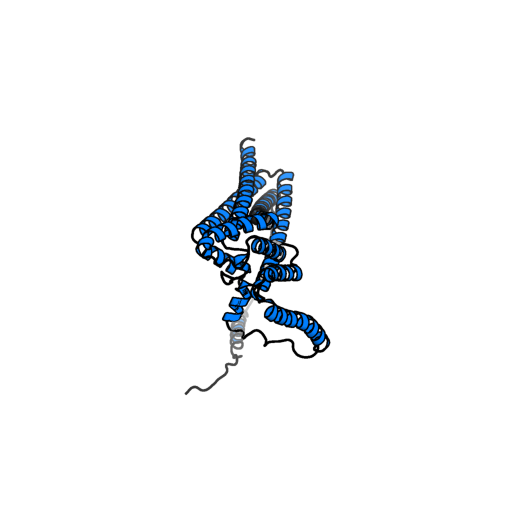? 22.562 -21.463 -14.019 1.00 34.62 201 GLN A N 1
ATOM 1603 C CA . GLN A 1 201 ? 23.671 -20.870 -13.244 1.00 34.62 201 GLN A CA 1
ATOM 1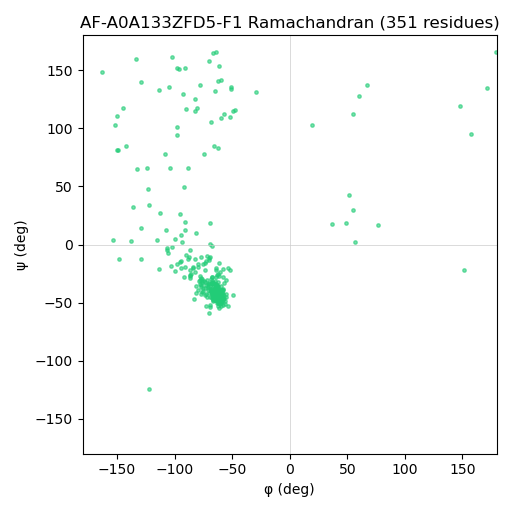604 C C . GLN A 1 201 ? 24.794 -20.158 -14.010 1.00 34.62 201 GLN A C 1
ATOM 1606 O O . GLN A 1 201 ? 25.654 -19.578 -13.355 1.00 34.62 201 GLN A O 1
ATOM 1611 N N . GLN A 1 202 ? 24.814 -20.107 -15.345 1.00 34.41 202 GLN A N 1
ATOM 1612 C CA . GLN A 1 202 ? 25.892 -19.398 -16.056 1.00 34.41 202 GLN A CA 1
ATOM 1613 C C . GLN A 1 202 ? 25.390 -18.663 -17.306 1.00 34.41 202 GLN A C 1
ATOM 1615 O O . GLN A 1 202 ? 25.489 -19.158 -18.423 1.00 34.41 202 GLN A O 1
ATOM 1620 N N . ALA A 1 203 ? 24.891 -17.441 -17.113 1.00 33.59 203 ALA A N 1
ATOM 1621 C CA . ALA A 1 203 ? 24.903 -16.406 -18.145 1.00 33.59 203 ALA A CA 1
ATOM 1622 C C . ALA A 1 203 ? 25.835 -15.273 -17.668 1.00 33.59 203 ALA A C 1
ATOM 1624 O O . ALA A 1 203 ? 25.744 -14.880 -16.503 1.00 33.59 203 ALA A O 1
ATOM 1625 N N . PRO A 1 204 ? 26.751 -14.753 -18.508 1.00 35.06 204 PRO A N 1
ATOM 1626 C CA . PRO A 1 204 ? 27.648 -13.670 -18.114 1.00 35.06 204 PRO A CA 1
ATOM 1627 C C . PRO A 1 204 ? 26.846 -12.427 -17.700 1.00 35.06 204 PRO A C 1
ATOM 1629 O O . PRO A 1 204 ? 25.850 -12.089 -18.340 1.00 35.06 204 PRO A O 1
ATOM 1632 N N . ALA A 1 205 ? 27.306 -11.723 -16.660 1.00 39.56 205 ALA A N 1
ATOM 1633 C CA . ALA A 1 205 ? 26.625 -10.583 -16.028 1.00 39.56 205 ALA A CA 1
ATOM 1634 C C . ALA A 1 205 ? 26.223 -9.442 -16.997 1.00 39.56 205 ALA A C 1
ATOM 1636 O O . ALA A 1 205 ? 25.348 -8.627 -16.711 1.00 39.56 205 ALA A O 1
ATOM 1637 N N . THR A 1 206 ? 26.848 -9.376 -18.174 1.00 27.36 206 THR A N 1
ATOM 1638 C CA . THR A 1 206 ? 26.512 -8.433 -19.249 1.00 27.36 206 THR A CA 1
ATOM 1639 C C . THR A 1 206 ? 25.211 -8.800 -19.977 1.00 27.36 206 THR A C 1
ATOM 1641 O O . THR A 1 206 ? 24.486 -7.907 -20.407 1.00 27.36 206 THR A O 1
ATOM 1644 N N . ILE A 1 207 ? 24.889 -10.095 -20.098 1.00 33.78 207 ILE A N 1
ATOM 1645 C CA . ILE A 1 207 ? 23.641 -10.583 -20.707 1.00 33.78 207 ILE A CA 1
ATOM 1646 C C . ILE A 1 207 ? 22.474 -10.400 -19.736 1.00 33.78 207 ILE A C 1
ATOM 1648 O O . ILE A 1 207 ? 21.425 -9.932 -20.162 1.00 33.78 207 ILE A O 1
ATOM 1652 N N . THR A 1 208 ? 22.666 -10.665 -18.438 1.00 46.47 208 THR A N 1
ATOM 1653 C CA . THR A 1 208 ? 21.629 -10.416 -17.422 1.00 46.47 208 THR A CA 1
ATOM 1654 C C . THR A 1 208 ? 21.298 -8.927 -17.308 1.00 46.47 208 THR A C 1
ATOM 1656 O O . THR A 1 208 ? 20.128 -8.570 -17.318 1.00 46.47 208 THR A O 1
ATOM 1659 N N . LYS A 1 209 ? 22.301 -8.035 -17.327 1.00 45.03 209 LYS A N 1
ATOM 1660 C CA . LYS A 1 209 ? 22.074 -6.577 -17.307 1.00 45.03 209 LYS A CA 1
ATOM 1661 C C . LYS A 1 209 ? 21.409 -6.036 -18.581 1.00 45.03 209 LYS A C 1
ATOM 1663 O O . LYS A 1 209 ? 20.651 -5.074 -18.514 1.00 45.03 209 LYS A O 1
ATOM 1668 N N . PHE A 1 210 ? 21.691 -6.621 -19.749 1.00 49.66 210 PHE A N 1
ATOM 1669 C CA . PHE A 1 210 ? 20.987 -6.270 -20.990 1.00 49.66 210 PHE A CA 1
ATOM 1670 C C . PHE A 1 210 ? 19.537 -6.775 -20.970 1.00 49.66 210 PHE A C 1
ATOM 1672 O O . PHE A 1 210 ? 18.657 -6.091 -21.480 1.00 49.66 210 PHE A O 1
ATOM 1679 N N . ASP A 1 211 ? 19.285 -7.929 -20.349 1.00 66.88 211 ASP A N 1
ATOM 1680 C CA . ASP A 1 211 ? 17.955 -8.523 -20.218 1.00 66.88 211 ASP A CA 1
ATOM 1681 C C . ASP A 1 211 ? 17.034 -7.668 -19.330 1.00 66.88 211 ASP A C 1
ATOM 1683 O O . ASP A 1 211 ? 15.953 -7.291 -19.772 1.00 66.88 211 ASP A O 1
ATOM 1687 N N . GLU A 1 212 ? 17.478 -7.227 -18.144 1.00 74.12 212 GLU A N 1
ATOM 1688 C CA . GLU A 1 212 ? 16.591 -6.501 -17.209 1.00 74.12 212 GLU A CA 1
ATOM 1689 C C . GLU A 1 212 ? 16.093 -5.151 -17.737 1.00 74.12 212 GLU A C 1
ATOM 1691 O O . GLU A 1 212 ? 15.026 -4.685 -17.342 1.00 74.12 212 GLU A O 1
ATOM 1696 N N . ARG A 1 213 ? 16.864 -4.504 -18.619 1.00 78.88 213 ARG A N 1
ATOM 1697 C CA . ARG A 1 213 ? 16.516 -3.205 -19.222 1.00 78.88 213 ARG A CA 1
ATOM 1698 C C . ARG A 1 213 ? 15.316 -3.291 -20.156 1.00 78.88 213 ARG A C 1
ATOM 1700 O O . ARG A 1 213 ? 14.582 -2.319 -20.285 1.00 78.88 213 ARG A O 1
ATOM 1707 N N . PHE A 1 214 ? 15.132 -4.428 -20.823 1.00 76.75 214 PHE A N 1
ATOM 1708 C CA . PHE A 1 214 ? 14.073 -4.626 -21.817 1.00 76.75 214 PHE A CA 1
ATOM 1709 C C . PHE A 1 214 ? 13.029 -5.647 -21.366 1.00 76.75 214 PHE A C 1
ATOM 1711 O O . PHE A 1 214 ? 11.910 -5.649 -21.875 1.00 76.75 214 PHE A O 1
ATOM 1718 N N . PHE A 1 215 ? 13.368 -6.522 -20.427 1.00 81.44 215 PHE A N 1
ATOM 1719 C CA . PHE A 1 215 ? 12.532 -7.633 -20.009 1.00 81.44 215 PHE A CA 1
ATOM 1720 C C . PHE A 1 215 ? 12.379 -7.642 -18.489 1.00 81.44 215 PHE A C 1
ATOM 1722 O O . PHE A 1 215 ? 13.319 -7.427 -17.729 1.00 81.44 215 PHE A O 1
ATOM 1729 N N . ILE A 1 216 ? 11.164 -7.935 -18.037 1.00 85.31 216 ILE A N 1
ATOM 1730 C CA . ILE A 1 216 ? 10.888 -8.350 -16.670 1.00 85.31 216 ILE A CA 1
ATOM 1731 C C . ILE A 1 216 ? 11.508 -9.740 -16.509 1.00 85.31 216 ILE A C 1
ATOM 1733 O O . ILE A 1 216 ? 11.003 -10.730 -17.047 1.00 85.31 216 ILE A O 1
ATOM 1737 N N . THR A 1 217 ? 12.633 -9.790 -15.798 1.00 85.56 217 THR A N 1
ATOM 1738 C CA . THR A 1 217 ? 13.381 -11.023 -15.550 1.00 85.56 217 THR A CA 1
ATOM 1739 C C . THR A 1 217 ? 12.577 -12.015 -14.720 1.00 85.56 217 THR A C 1
ATOM 1741 O O . THR A 1 217 ? 11.583 -11.676 -14.072 1.00 85.56 217 THR A O 1
ATOM 1744 N N . GLN A 1 218 ? 13.033 -13.268 -14.678 1.00 84.00 218 GLN A N 1
ATOM 1745 C CA . GLN A 1 218 ? 12.413 -14.265 -13.810 1.00 84.00 218 GLN A CA 1
ATOM 1746 C C . GLN A 1 218 ? 12.517 -13.884 -12.323 1.00 84.00 218 GLN A C 1
ATOM 1748 O O . GLN A 1 218 ? 11.586 -14.166 -11.576 1.00 84.00 218 GLN A O 1
ATOM 1753 N N . ALA A 1 219 ? 13.590 -13.202 -11.904 1.00 86.75 219 ALA A N 1
ATOM 1754 C CA . ALA A 1 219 ? 13.714 -12.674 -10.545 1.00 86.75 219 ALA A CA 1
ATOM 1755 C C . ALA A 1 219 ? 12.644 -11.609 -10.255 1.00 86.75 219 ALA A C 1
ATOM 1757 O O . ALA A 1 219 ? 11.942 -11.704 -9.251 1.00 86.75 219 ALA A O 1
ATOM 1758 N N . ALA A 1 220 ? 12.450 -10.662 -11.180 1.00 90.56 220 ALA A N 1
ATOM 1759 C CA . ALA A 1 220 ? 11.403 -9.650 -11.072 1.00 90.56 220 ALA A CA 1
ATOM 1760 C C . ALA A 1 220 ? 9.998 -10.267 -11.045 1.00 90.56 220 ALA A C 1
ATOM 1762 O O . ALA A 1 220 ? 9.164 -9.854 -10.248 1.00 90.56 220 ALA A O 1
ATOM 1763 N N . LEU A 1 221 ? 9.735 -11.290 -11.864 1.00 91.06 221 LEU A N 1
ATOM 1764 C CA . LEU A 1 221 ? 8.459 -12.010 -11.835 1.00 91.06 221 LEU A CA 1
ATOM 1765 C C . LEU A 1 221 ? 8.205 -12.677 -10.482 1.00 91.06 221 LEU A C 1
ATOM 1767 O O . LEU A 1 221 ? 7.134 -12.477 -9.921 1.00 91.06 221 LEU A O 1
ATOM 1771 N N . THR A 1 222 ? 9.182 -13.415 -9.948 1.00 91.88 222 THR A N 1
ATOM 1772 C CA . THR A 1 222 ? 9.048 -14.068 -8.638 1.00 91.88 222 THR A CA 1
ATOM 1773 C C . THR A 1 222 ? 8.807 -13.040 -7.530 1.00 91.88 222 THR A C 1
ATOM 1775 O O . THR A 1 222 ? 7.944 -13.242 -6.685 1.00 91.88 222 THR A O 1
ATOM 1778 N N . HIS A 1 223 ? 9.498 -11.900 -7.561 1.00 95.00 223 HIS A N 1
ATOM 1779 C CA . HIS A 1 223 ? 9.235 -10.819 -6.614 1.00 95.00 223 HIS A CA 1
ATOM 1780 C C . HIS A 1 223 ? 7.810 -10.268 -6.730 1.00 95.00 223 HIS A C 1
ATOM 1782 O O . HIS A 1 223 ? 7.134 -10.068 -5.725 1.00 95.00 223 HIS A O 1
ATOM 1788 N N . LEU A 1 224 ? 7.315 -10.040 -7.949 1.00 96.00 224 LEU A N 1
ATOM 1789 C CA . LEU A 1 224 ? 5.949 -9.555 -8.148 1.00 96.00 224 LEU A CA 1
ATOM 1790 C C . LEU A 1 224 ? 4.889 -10.596 -7.739 1.00 96.00 224 LEU A C 1
ATOM 1792 O O . LEU A 1 224 ? 3.794 -10.197 -7.336 1.00 96.00 224 LEU A O 1
ATOM 1796 N N . ASP A 1 225 ? 5.205 -11.894 -7.808 1.00 96.12 225 ASP A N 1
ATOM 1797 C CA . ASP A 1 225 ? 4.379 -12.975 -7.252 1.00 96.12 225 ASP A CA 1
ATOM 1798 C C . ASP A 1 225 ? 4.302 -12.872 -5.719 1.00 96.12 225 ASP A C 1
ATOM 1800 O O . ASP A 1 225 ? 3.208 -12.936 -5.149 1.00 96.12 225 ASP A O 1
ATOM 1804 N N . ASP A 1 226 ? 5.433 -12.610 -5.057 1.00 96.94 226 ASP A N 1
ATOM 1805 C CA . ASP A 1 226 ? 5.481 -12.377 -3.608 1.00 96.94 226 ASP A CA 1
ATOM 1806 C C . ASP A 1 226 ? 4.703 -11.109 -3.215 1.00 96.94 226 ASP A C 1
ATOM 1808 O O . ASP A 1 226 ? 3.921 -11.118 -2.260 1.00 96.94 226 ASP A O 1
ATOM 1812 N N . VAL A 1 227 ? 4.846 -10.022 -3.986 1.00 96.31 227 VAL A N 1
ATOM 1813 C CA . VAL A 1 227 ? 4.072 -8.780 -3.802 1.00 96.31 227 VAL A CA 1
ATOM 1814 C C . VAL A 1 227 ? 2.574 -9.052 -3.943 1.00 96.31 227 VAL A C 1
ATOM 1816 O O . VAL A 1 227 ? 1.781 -8.523 -3.160 1.00 96.31 227 VAL A O 1
ATOM 1819 N N . TYR A 1 228 ? 2.168 -9.885 -4.906 1.00 96.88 228 TYR A N 1
ATOM 1820 C CA . TYR A 1 228 ? 0.769 -10.269 -5.070 1.00 96.88 228 TYR A CA 1
ATOM 1821 C C . TYR A 1 228 ? 0.247 -11.051 -3.867 1.00 96.88 228 TYR A C 1
ATOM 1823 O O . TYR A 1 228 ? -0.804 -10.701 -3.323 1.00 96.88 228 TYR A O 1
ATOM 1831 N N . ALA A 1 229 ? 0.990 -12.056 -3.399 1.00 96.81 229 ALA A N 1
ATOM 1832 C CA . ALA A 1 229 ? 0.623 -12.821 -2.211 1.00 96.81 229 ALA A CA 1
ATOM 1833 C C . ALA A 1 229 ? 0.471 -11.911 -0.978 1.00 96.81 229 ALA A C 1
ATOM 1835 O O . ALA A 1 229 ? -0.548 -11.969 -0.280 1.00 96.81 229 ALA A O 1
ATOM 1836 N N . LEU A 1 230 ? 1.425 -11.002 -0.760 1.00 95.50 230 LEU A N 1
ATOM 1837 C CA . LEU A 1 230 ? 1.367 -10.020 0.321 1.00 95.50 230 LEU A CA 1
ATOM 1838 C C . LEU A 1 230 ? 0.175 -9.062 0.168 1.00 95.50 230 LEU A C 1
ATOM 1840 O O . LEU A 1 230 ? -0.525 -8.779 1.141 1.00 95.50 230 LEU A O 1
ATOM 1844 N N . GLY A 1 231 ? -0.110 -8.603 -1.051 1.00 94.50 231 GLY A N 1
ATOM 1845 C CA . GLY A 1 231 ? -1.263 -7.758 -1.360 1.00 94.50 231 GLY A CA 1
ATOM 1846 C C . GLY A 1 231 ? -2.603 -8.444 -1.070 1.00 94.50 231 GLY A C 1
ATOM 1847 O O . GLY A 1 231 ? -3.525 -7.808 -0.551 1.00 94.50 231 GLY A O 1
ATOM 1848 N N . VAL A 1 232 ? -2.715 -9.748 -1.344 1.00 95.00 232 VAL A N 1
ATOM 1849 C CA . VAL A 1 232 ? -3.890 -10.562 -0.987 1.00 95.00 232 VAL A CA 1
ATOM 1850 C C . VAL A 1 232 ? -4.054 -10.643 0.531 1.00 95.00 232 VAL A C 1
ATOM 1852 O O . VAL A 1 232 ? -5.162 -10.428 1.030 1.00 95.00 232 VAL A O 1
ATOM 1855 N N . ILE A 1 233 ? -2.969 -10.898 1.271 1.00 95.12 233 ILE A N 1
ATOM 1856 C CA . ILE A 1 233 ? -2.986 -10.925 2.741 1.00 95.12 233 ILE A CA 1
ATOM 1857 C C . ILE A 1 233 ? -3.427 -9.564 3.287 1.00 95.12 233 ILE A C 1
ATOM 1859 O O . ILE A 1 233 ? -4.373 -9.501 4.072 1.00 95.12 233 ILE A O 1
ATOM 1863 N N . ALA A 1 234 ? -2.809 -8.473 2.830 1.00 93.94 234 ALA A N 1
ATOM 1864 C CA . ALA A 1 234 ? -3.126 -7.117 3.272 1.00 93.94 234 ALA A CA 1
ATOM 1865 C C . ALA A 1 234 ? -4.600 -6.758 3.023 1.00 93.94 234 ALA A C 1
ATOM 1867 O O . ALA A 1 234 ? -5.270 -6.230 3.912 1.00 93.94 234 ALA A O 1
ATOM 1868 N N . ARG A 1 235 ? -5.140 -7.111 1.847 1.00 93.50 235 ARG A N 1
ATOM 1869 C CA . ARG A 1 235 ? -6.564 -6.937 1.525 1.00 93.50 235 ARG A CA 1
ATOM 1870 C C . ARG A 1 235 ? -7.463 -7.709 2.489 1.00 93.50 235 ARG A C 1
ATOM 1872 O O . ARG A 1 235 ? -8.416 -7.138 3.016 1.00 93.50 235 ARG A O 1
ATOM 1879 N N . ASN A 1 236 ? -7.172 -8.987 2.723 1.00 95.19 236 ASN A N 1
ATOM 1880 C CA . ASN A 1 236 ? -7.989 -9.840 3.585 1.00 95.19 236 ASN A CA 1
ATOM 1881 C C . ASN A 1 236 ? -7.949 -9.368 5.047 1.00 95.19 236 ASN A C 1
ATOM 1883 O O . ASN A 1 236 ? -8.993 -9.288 5.690 1.00 95.19 236 ASN A O 1
ATOM 1887 N N . VAL A 1 237 ? -6.771 -8.985 5.550 1.00 95.69 237 VAL A N 1
ATOM 1888 C CA . VAL A 1 237 ? -6.596 -8.389 6.886 1.00 95.69 237 VAL A CA 1
ATOM 1889 C C . VAL A 1 237 ? -7.369 -7.076 7.006 1.00 95.69 237 VAL A C 1
ATOM 1891 O O . VAL A 1 237 ? -8.024 -6.833 8.020 1.00 95.69 237 VAL A O 1
ATOM 1894 N N . SER A 1 238 ? -7.349 -6.236 5.971 1.00 94.81 238 SER A N 1
ATOM 1895 C CA . SER A 1 238 ? -8.115 -4.992 5.970 1.00 94.81 238 SER A CA 1
ATOM 1896 C C . SER A 1 238 ? -9.627 -5.239 6.026 1.00 94.81 238 SER A C 1
ATOM 1898 O O . SER A 1 238 ? -10.315 -4.650 6.855 1.00 94.81 238 SER A O 1
ATOM 1900 N N . ILE A 1 239 ? -10.149 -6.179 5.231 1.00 95.50 239 ILE A N 1
ATOM 1901 C CA . ILE A 1 239 ? -11.573 -6.553 5.272 1.00 95.50 239 ILE A CA 1
ATOM 1902 C C . ILE A 1 239 ? -11.942 -7.136 6.643 1.00 95.50 239 ILE A C 1
ATOM 1904 O O . ILE A 1 239 ? -12.933 -6.722 7.243 1.00 95.50 239 ILE A O 1
ATOM 1908 N N . ALA A 1 240 ? -11.135 -8.059 7.173 1.00 96.94 240 ALA A N 1
ATOM 1909 C CA . ALA A 1 240 ? -11.384 -8.675 8.474 1.00 96.94 240 ALA A CA 1
ATOM 1910 C C . ALA A 1 240 ? -11.378 -7.636 9.606 1.00 96.94 240 ALA A C 1
ATOM 1912 O O . ALA A 1 240 ? -12.300 -7.596 10.421 1.00 96.94 240 ALA A O 1
ATOM 1913 N N . SER A 1 241 ? -10.377 -6.751 9.631 1.00 97.25 241 SER A N 1
ATOM 1914 C CA . SER A 1 241 ? -10.291 -5.670 10.617 1.00 97.25 241 SER A CA 1
ATOM 1915 C C . SER A 1 241 ? -11.451 -4.675 10.505 1.00 97.25 241 SER A C 1
ATOM 1917 O O . SER A 1 241 ? -11.957 -4.236 11.540 1.00 97.25 241 SER A O 1
ATOM 1919 N N . ALA A 1 242 ? -11.942 -4.388 9.295 1.00 96.56 242 ALA A N 1
ATOM 1920 C CA . ALA A 1 242 ? -13.138 -3.575 9.080 1.00 96.56 242 ALA A CA 1
ATOM 1921 C C . ALA A 1 242 ? -14.387 -4.230 9.686 1.00 96.56 242 ALA A C 1
ATOM 1923 O O . ALA A 1 242 ? -15.114 -3.592 10.445 1.00 96.56 242 ALA A O 1
ATOM 1924 N N . VAL A 1 243 ? -14.616 -5.517 9.399 1.00 98.06 243 VAL A N 1
ATOM 1925 C CA . VAL A 1 243 ? -15.768 -6.279 9.912 1.00 98.06 243 VAL A CA 1
ATOM 1926 C C . VAL A 1 243 ? -15.736 -6.359 11.439 1.00 98.06 243 VAL A C 1
ATOM 1928 O O . VAL A 1 243 ? -16.738 -6.063 12.090 1.00 98.06 243 VAL A O 1
ATOM 1931 N N . VAL A 1 244 ? -14.579 -6.687 12.025 1.00 98.25 244 VAL A N 1
ATOM 1932 C CA . VAL A 1 244 ? -14.396 -6.724 13.486 1.00 98.25 244 VAL A CA 1
ATOM 1933 C C . VAL A 1 244 ? -14.636 -5.346 14.104 1.00 98.25 244 VAL A C 1
ATOM 1935 O O . VAL A 1 244 ? -15.354 -5.238 15.100 1.00 98.25 244 VAL A O 1
ATOM 1938 N N . SER A 1 245 ? -14.099 -4.285 13.495 1.00 97.94 245 SER A N 1
ATOM 1939 C CA . SER A 1 245 ? -14.311 -2.914 13.967 1.00 97.94 245 SER A CA 1
ATOM 1940 C C . SER A 1 245 ? -15.794 -2.547 13.947 1.00 97.94 245 SER A C 1
ATOM 1942 O O . SER A 1 245 ? -16.313 -2.054 14.944 1.00 97.94 245 SER A O 1
ATOM 1944 N N . LEU A 1 246 ? -16.505 -2.832 12.853 1.00 97.88 246 LEU A N 1
ATOM 1945 C CA . LEU A 1 246 ? -17.938 -2.557 12.723 1.00 97.88 246 LEU A CA 1
ATOM 1946 C C . LEU A 1 246 ? -18.768 -3.327 13.755 1.00 97.88 246 LEU A C 1
ATOM 1948 O O . LEU A 1 246 ? -19.634 -2.735 14.401 1.00 97.88 246 LEU A O 1
ATOM 1952 N N . ALA A 1 247 ? -18.474 -4.612 13.968 1.00 97.94 247 ALA A N 1
ATOM 1953 C CA . ALA A 1 247 ? -19.155 -5.432 14.967 1.00 97.94 247 ALA A CA 1
ATOM 1954 C C . ALA A 1 247 ? -18.951 -4.890 16.393 1.00 97.94 247 ALA A C 1
ATOM 1956 O O . ALA A 1 247 ? -19.908 -4.774 17.160 1.00 97.94 247 ALA A O 1
ATOM 1957 N N . LEU A 1 248 ? -17.723 -4.496 16.746 1.00 97.69 248 LEU A N 1
ATOM 1958 C CA . LEU A 1 248 ? -17.410 -3.935 18.064 1.00 97.69 248 LEU A CA 1
ATOM 1959 C C . LEU A 1 248 ? -17.979 -2.522 18.253 1.00 97.69 248 LEU A C 1
ATOM 1961 O O . LEU A 1 248 ? -18.440 -2.192 19.349 1.00 97.69 248 LEU A O 1
ATOM 1965 N N . VAL A 1 249 ? -18.000 -1.698 17.200 1.00 97.19 249 VAL A N 1
ATOM 1966 C CA . VAL A 1 249 ? -18.689 -0.398 17.210 1.00 97.19 249 VAL A CA 1
ATOM 1967 C C . VAL A 1 249 ? -20.178 -0.601 17.473 1.00 97.19 249 VAL A C 1
ATOM 1969 O O . VAL A 1 249 ? -20.716 0.045 18.372 1.00 97.19 249 VAL A O 1
ATOM 1972 N N . ALA A 1 250 ? -20.827 -1.520 16.750 1.00 96.38 250 ALA A N 1
ATOM 1973 C CA . ALA A 1 250 ? -22.238 -1.845 16.938 1.00 96.38 250 ALA A CA 1
ATOM 1974 C C . ALA A 1 250 ? -22.512 -2.346 18.364 1.00 96.38 250 ALA A C 1
ATOM 1976 O O . ALA A 1 250 ? -23.380 -1.799 19.043 1.00 96.38 250 ALA A O 1
ATOM 1977 N N . LEU A 1 251 ? -21.723 -3.305 18.861 1.00 95.75 251 LEU A N 1
ATOM 1978 C CA . LEU A 1 251 ? -21.834 -3.831 20.225 1.00 95.75 251 LEU A CA 1
ATOM 1979 C C . LEU A 1 251 ? -21.779 -2.706 21.270 1.00 95.75 251 LEU A C 1
ATOM 1981 O O . LEU A 1 251 ? -22.675 -2.576 22.105 1.00 95.75 251 LEU A O 1
ATOM 1985 N N . LEU A 1 252 ? -20.748 -1.857 21.219 1.00 94.94 252 LEU A N 1
ATOM 1986 C CA . LEU A 1 252 ? -20.578 -0.769 22.185 1.00 94.94 252 LEU A CA 1
ATOM 1987 C C . LEU A 1 252 ? -21.655 0.313 22.040 1.00 94.94 252 LEU A C 1
ATOM 1989 O O . LEU A 1 252 ? -22.057 0.909 23.042 1.00 94.94 252 LEU A O 1
ATOM 1993 N N . PHE A 1 253 ? -22.132 0.569 20.822 1.00 94.06 253 PHE A N 1
ATOM 1994 C CA . PHE A 1 253 ? -23.195 1.533 20.561 1.00 94.06 253 PHE A CA 1
ATOM 1995 C C . PHE A 1 253 ? -24.547 1.055 21.109 1.00 94.06 253 PHE A C 1
ATOM 1997 O O . PHE A 1 253 ? -25.162 1.772 21.900 1.00 94.06 253 PHE A O 1
ATOM 2004 N N . PHE A 1 254 ? -24.975 -0.167 20.769 1.00 94.50 254 PHE A N 1
ATOM 2005 C CA . PHE A 1 254 ? -26.254 -0.736 21.209 1.00 94.50 254 PHE A CA 1
ATOM 2006 C C . PHE A 1 254 ? -26.290 -1.032 22.711 1.00 94.50 254 PHE A C 1
ATOM 2008 O O . PHE A 1 254 ? -27.332 -0.887 23.343 1.00 94.50 254 PHE A O 1
ATOM 2015 N N . MET A 1 255 ? -25.146 -1.340 23.330 1.00 92.31 255 MET A N 1
ATOM 2016 C CA . MET A 1 255 ? -25.042 -1.477 24.791 1.00 92.31 255 MET A CA 1
ATOM 2017 C C . MET A 1 255 ? -24.887 -0.131 25.529 1.00 92.31 255 MET A C 1
ATOM 2019 O O . MET A 1 255 ? -24.581 -0.108 26.729 1.00 92.31 255 MET A O 1
ATOM 2023 N N . ASN A 1 256 ? -25.073 0.991 24.821 1.00 91.19 256 ASN A N 1
ATOM 2024 C CA . ASN A 1 256 ? -24.971 2.369 25.309 1.00 91.19 256 ASN A CA 1
ATOM 2025 C C . ASN A 1 256 ? -23.625 2.699 25.996 1.00 91.19 256 ASN A C 1
ATOM 2027 O O . ASN A 1 256 ? -23.534 3.551 26.881 1.00 91.19 256 ASN A O 1
ATOM 2031 N N . GLN A 1 257 ? -22.540 2.041 25.579 1.00 92.12 257 GLN A N 1
ATOM 2032 C CA . GLN A 1 257 ? -21.184 2.205 26.114 1.00 92.12 257 GLN A CA 1
ATOM 2033 C C . GLN A 1 257 ? -20.381 3.266 25.345 1.00 92.12 257 GLN A C 1
ATOM 2035 O O . GLN A 1 257 ? -19.225 3.060 24.965 1.00 92.12 257 GLN A O 1
ATOM 2040 N N . ARG A 1 258 ? -20.971 4.454 25.150 1.00 90.94 258 ARG A N 1
ATOM 2041 C CA . ARG A 1 258 ? -20.398 5.543 24.328 1.00 90.94 258 ARG A CA 1
ATOM 2042 C C . ARG A 1 258 ? -19.008 6.011 24.776 1.00 90.94 258 ARG A C 1
ATOM 2044 O O . ARG A 1 258 ? -18.220 6.455 23.948 1.00 90.94 258 ARG A O 1
ATOM 2051 N N . VAL A 1 259 ? -18.680 5.884 26.065 1.00 91.38 259 VAL A N 1
ATOM 2052 C CA . VAL A 1 259 ? -17.341 6.224 26.586 1.00 91.38 259 VAL A CA 1
ATOM 2053 C C . VAL A 1 259 ? -16.285 5.240 26.100 1.00 91.38 259 VAL A C 1
ATOM 2055 O O . VAL A 1 259 ? -15.217 5.673 25.681 1.00 91.38 259 VAL A O 1
ATOM 2058 N N . TYR A 1 260 ? -16.566 3.937 26.144 1.00 94.12 260 TYR A N 1
ATOM 2059 C CA . TYR A 1 260 ? -15.638 2.918 25.651 1.00 94.12 260 TYR A CA 1
ATOM 2060 C C . TYR A 1 260 ? -15.458 3.045 24.140 1.00 94.12 260 TYR A C 1
ATOM 2062 O O . TYR A 1 260 ? -14.325 3.045 23.669 1.00 94.12 260 TYR A O 1
ATOM 2070 N N . LEU A 1 261 ? -16.547 3.284 23.402 1.00 95.62 261 LEU A N 1
ATOM 2071 C CA . LEU A 1 261 ? -16.488 3.576 21.970 1.00 95.62 261 LEU A CA 1
ATOM 2072 C C . LEU A 1 261 ? -15.621 4.810 21.684 1.00 95.62 261 LEU A C 1
ATOM 2074 O O . LEU A 1 261 ? -14.664 4.739 20.918 1.00 95.62 261 LEU A O 1
ATOM 2078 N N . GLY A 1 262 ? -15.896 5.932 22.354 1.00 95.62 262 GLY A N 1
ATOM 2079 C CA . GLY A 1 262 ? -15.142 7.163 22.143 1.00 95.62 262 GLY A CA 1
ATOM 2080 C C . GLY A 1 262 ? -13.662 7.033 22.519 1.00 95.62 262 GLY A C 1
ATOM 2081 O O . GLY A 1 262 ? -12.795 7.550 21.818 1.00 95.62 262 GLY A O 1
ATOM 2082 N N . ARG A 1 263 ? -13.342 6.280 23.581 1.00 95.75 263 ARG A N 1
ATOM 2083 C CA . ARG A 1 263 ? -11.954 5.937 23.923 1.00 95.75 263 ARG A CA 1
ATOM 2084 C C . ARG A 1 263 ? -11.312 5.085 22.832 1.00 95.75 263 ARG A C 1
ATOM 2086 O O . ARG A 1 263 ? -10.150 5.330 22.537 1.00 95.75 263 ARG A O 1
ATOM 2093 N N . ALA A 1 264 ? -12.011 4.119 22.239 1.00 97.06 264 ALA A N 1
ATOM 2094 C CA . ALA A 1 264 ? -11.426 3.256 21.209 1.00 97.06 264 ALA A CA 1
ATOM 2095 C C . ALA A 1 264 ? -11.023 4.069 19.981 1.00 97.06 264 ALA A C 1
ATOM 2097 O O . ALA A 1 264 ? -9.872 4.031 19.557 1.00 97.06 264 ALA A O 1
ATOM 2098 N N . LEU A 1 265 ? -11.954 4.890 19.495 1.00 97.62 265 LEU A N 1
ATOM 2099 C CA . LEU A 1 265 ? -11.757 5.773 18.352 1.00 97.62 265 LEU A CA 1
ATOM 2100 C C . LEU A 1 265 ? -10.591 6.752 18.569 1.00 97.62 265 LEU A C 1
ATOM 2102 O O . LEU A 1 265 ? -9.763 6.932 17.678 1.00 97.62 265 LEU A O 1
ATOM 2106 N N . LYS A 1 266 ? -10.477 7.334 19.773 1.00 97.44 266 LYS A N 1
ATOM 2107 C CA . LYS A 1 266 ? -9.336 8.193 20.129 1.00 97.44 266 LYS A CA 1
ATOM 2108 C C . LYS A 1 266 ? -8.007 7.449 20.100 1.00 97.44 266 LYS A C 1
ATOM 2110 O O . LYS A 1 266 ? -7.065 7.963 19.511 1.00 97.44 266 LYS A O 1
ATOM 2115 N N . HIS A 1 267 ? -7.911 6.291 20.760 1.00 97.50 267 HIS A N 1
ATOM 2116 C CA . HIS A 1 267 ? -6.649 5.549 20.822 1.00 97.50 267 HIS A CA 1
ATOM 2117 C C . HIS A 1 267 ? -6.238 5.049 19.437 1.00 97.50 267 HIS A C 1
ATOM 2119 O O . HIS A 1 267 ? -5.089 5.244 19.063 1.00 97.50 267 HIS A O 1
ATOM 2125 N N . ALA A 1 268 ? -7.170 4.499 18.652 1.00 97.75 268 ALA A N 1
ATOM 2126 C CA . ALA A 1 268 ? -6.899 4.085 17.277 1.00 97.75 268 ALA A CA 1
ATOM 2127 C C . ALA A 1 268 ? -6.384 5.254 16.424 1.00 97.75 268 ALA A C 1
ATOM 2129 O O . ALA A 1 268 ? -5.366 5.117 15.749 1.00 97.75 268 ALA A O 1
ATOM 2130 N N . GLY A 1 269 ? -7.038 6.420 16.509 1.00 97.56 269 GLY A N 1
ATOM 2131 C CA . GLY A 1 269 ? -6.613 7.627 15.799 1.00 97.56 269 GLY A CA 1
ATOM 2132 C C . GLY A 1 269 ? -5.218 8.103 16.214 1.00 97.56 269 GLY A C 1
ATOM 2133 O O . GLY A 1 269 ? -4.369 8.309 15.354 1.00 97.56 269 GLY A O 1
ATOM 2134 N N . ILE A 1 270 ? -4.947 8.220 17.521 1.00 98.12 270 ILE A N 1
ATOM 2135 C CA . ILE A 1 270 ? -3.632 8.647 18.035 1.00 98.12 270 ILE A CA 1
ATOM 2136 C C . ILE A 1 270 ? -2.536 7.669 17.611 1.00 98.12 270 ILE A C 1
ATOM 2138 O O . ILE A 1 270 ? -1.524 8.100 17.071 1.00 98.12 270 ILE A O 1
ATOM 2142 N N . VAL A 1 271 ? -2.734 6.366 17.832 1.00 97.94 271 VAL A N 1
ATOM 2143 C CA . VAL A 1 271 ? -1.730 5.344 17.498 1.00 97.94 271 VAL A CA 1
ATOM 2144 C C . VAL A 1 271 ? -1.436 5.356 16.001 1.00 97.94 271 VAL A C 1
ATOM 2146 O O . VAL A 1 271 ? -0.272 5.377 15.618 1.00 97.94 271 VAL A O 1
ATOM 2149 N N . THR A 1 272 ? -2.468 5.430 15.155 1.00 97.50 272 THR A N 1
ATOM 2150 C CA . THR A 1 272 ? -2.288 5.520 13.698 1.00 97.50 272 THR A CA 1
ATOM 2151 C C . THR A 1 272 ? -1.480 6.762 13.314 1.00 97.50 272 THR A C 1
ATOM 2153 O O . THR A 1 272 ? -0.528 6.659 12.548 1.00 97.50 272 THR A O 1
ATOM 2156 N N . LEU A 1 273 ? -1.816 7.935 13.865 1.00 97.69 273 LEU A N 1
ATOM 2157 C CA . LEU A 1 273 ? -1.107 9.184 13.568 1.00 97.69 273 LEU A CA 1
ATOM 2158 C C . LEU A 1 273 ? 0.355 9.150 14.021 1.00 97.69 273 LEU A C 1
ATOM 2160 O O . LEU A 1 273 ? 1.218 9.629 13.292 1.00 97.69 273 LEU A O 1
ATOM 2164 N N . VAL A 1 274 ? 0.642 8.561 15.185 1.00 98.00 274 VAL A N 1
ATOM 2165 C CA . VAL A 1 274 ? 2.016 8.385 15.678 1.00 98.00 274 VAL A CA 1
ATOM 2166 C C . VAL A 1 274 ? 2.805 7.463 14.751 1.00 98.00 274 VAL A C 1
ATOM 2168 O O . VAL A 1 274 ? 3.898 7.829 14.331 1.00 98.00 274 VAL A O 1
ATOM 2171 N N . LEU A 1 275 ? 2.242 6.312 14.365 1.00 96.25 275 LEU A N 1
ATOM 2172 C CA . LEU A 1 275 ? 2.899 5.376 13.446 1.00 96.25 275 LEU A CA 1
ATOM 2173 C C . LEU A 1 275 ? 3.186 6.018 12.081 1.00 96.25 275 LEU A C 1
ATOM 2175 O O . LEU A 1 275 ? 4.290 5.880 11.555 1.00 96.25 275 LEU A O 1
ATOM 2179 N N . LEU A 1 276 ? 2.223 6.767 11.533 1.00 95.62 276 LEU A N 1
ATOM 2180 C CA . LEU A 1 276 ? 2.409 7.505 10.282 1.00 95.62 276 LEU A CA 1
ATOM 2181 C C . LEU A 1 276 ? 3.477 8.595 10.418 1.00 95.62 276 LEU A C 1
ATOM 2183 O O . LEU A 1 276 ? 4.315 8.726 9.532 1.00 95.62 276 LEU A O 1
ATOM 2187 N N . ALA A 1 277 ? 3.485 9.349 11.520 1.00 95.88 277 ALA A N 1
ATOM 2188 C CA . ALA A 1 277 ? 4.498 10.371 11.768 1.00 95.88 277 ALA A CA 1
ATOM 2189 C C . ALA A 1 277 ? 5.906 9.762 11.845 1.00 95.88 277 ALA A C 1
ATOM 2191 O O . ALA A 1 277 ? 6.821 10.279 11.209 1.00 95.88 277 ALA A O 1
ATOM 2192 N N . CYS A 1 278 ? 6.073 8.636 12.546 1.00 95.00 278 CYS A N 1
ATOM 2193 C CA . CYS A 1 278 ? 7.339 7.904 12.592 1.00 95.00 278 CYS A CA 1
ATOM 2194 C C . CYS A 1 278 ? 7.787 7.448 11.195 1.00 95.00 278 CYS A C 1
ATOM 2196 O O . CYS A 1 278 ? 8.937 7.674 10.824 1.00 95.00 278 CYS A O 1
ATOM 2198 N N . GLY A 1 279 ? 6.882 6.864 10.401 1.00 92.25 279 GLY A N 1
ATOM 2199 C CA . GLY A 1 279 ? 7.185 6.433 9.033 1.00 92.25 279 GLY A CA 1
ATOM 2200 C C . GLY A 1 279 ? 7.563 7.593 8.106 1.00 92.25 279 GLY A C 1
ATOM 2201 O O . GLY A 1 279 ? 8.528 7.491 7.352 1.00 92.25 279 GLY A O 1
ATOM 2202 N N . ILE A 1 280 ? 6.855 8.723 8.199 1.00 91.94 280 ILE A N 1
ATOM 2203 C CA . ILE A 1 280 ? 7.164 9.938 7.430 1.00 91.94 280 ILE A CA 1
ATOM 2204 C C . ILE A 1 280 ? 8.538 10.484 7.823 1.00 91.94 280 ILE A C 1
ATOM 2206 O O . ILE A 1 280 ? 9.343 10.772 6.945 1.00 91.94 280 ILE A O 1
ATOM 2210 N N . LEU A 1 281 ? 8.829 10.604 9.122 1.00 93.62 281 LEU A N 1
ATOM 2211 C CA . LEU A 1 281 ? 10.125 11.093 9.599 1.00 93.62 281 LEU A CA 1
ATOM 2212 C C . LEU A 1 281 ? 11.276 10.194 9.130 1.00 93.62 281 LEU A C 1
ATOM 2214 O O . LEU A 1 281 ? 12.273 10.708 8.627 1.00 93.62 281 LEU A O 1
ATOM 2218 N N . ALA A 1 282 ? 11.116 8.870 9.219 1.00 91.25 282 ALA A N 1
ATOM 2219 C CA . ALA A 1 282 ? 12.103 7.914 8.715 1.00 91.25 282 ALA A CA 1
ATOM 2220 C C . ALA A 1 282 ? 12.325 8.071 7.199 1.00 91.25 282 ALA A C 1
ATOM 2222 O O . ALA A 1 282 ? 13.460 8.178 6.737 1.00 91.25 282 ALA A O 1
ATOM 2223 N N . SER A 1 283 ? 11.236 8.172 6.433 1.00 88.88 283 SER A N 1
ATOM 2224 C CA . SER A 1 283 ? 11.276 8.365 4.982 1.00 88.88 283 SER A CA 1
ATOM 2225 C C . SER A 1 283 ? 11.889 9.705 4.556 1.00 88.88 283 SER A C 1
ATOM 2227 O O . SER A 1 283 ? 12.449 9.776 3.463 1.00 88.88 283 SER A O 1
ATOM 2229 N N . LEU A 1 284 ? 11.744 10.771 5.351 1.00 90.50 284 LEU A N 1
ATOM 2230 C CA . LEU A 1 284 ? 12.323 12.088 5.062 1.00 90.50 284 LEU A CA 1
ATOM 2231 C C . LEU A 1 284 ? 13.823 12.145 5.366 1.00 90.50 284 LEU A C 1
ATOM 2233 O O . LEU A 1 284 ? 14.531 12.921 4.730 1.00 90.50 284 LEU A O 1
ATOM 2237 N N . PHE A 1 285 ? 14.297 11.344 6.324 1.00 92.38 285 PHE A N 1
ATOM 2238 C CA . PHE A 1 285 ? 15.709 11.294 6.692 1.00 92.38 285 PHE A CA 1
ATOM 2239 C C . PHE A 1 285 ? 16.550 10.584 5.625 1.00 92.38 285 PHE A C 1
ATOM 2241 O O . PHE A 1 285 ? 17.518 11.152 5.126 1.00 92.38 285 PHE A O 1
ATOM 2248 N N . ASN A 1 286 ? 16.158 9.366 5.242 1.00 91.94 286 ASN A N 1
ATOM 2249 C CA . ASN A 1 286 ? 16.765 8.647 4.125 1.00 91.94 286 ASN A CA 1
ATOM 2250 C C . ASN A 1 286 ? 15.747 7.688 3.496 1.00 91.94 286 ASN A C 1
ATOM 2252 O O . ASN A 1 286 ? 15.477 6.608 4.024 1.00 91.94 286 ASN A O 1
ATOM 2256 N N . PHE A 1 287 ? 15.187 8.081 2.348 1.00 88.94 287 PHE A N 1
ATOM 2257 C CA . PHE A 1 287 ? 14.198 7.265 1.647 1.00 88.94 287 PHE A CA 1
ATOM 2258 C C . PHE A 1 287 ? 14.769 5.914 1.201 1.00 88.94 287 PHE A C 1
ATOM 2260 O O . PHE A 1 287 ? 14.070 4.912 1.306 1.00 88.94 287 PHE A O 1
ATOM 2267 N N . THR A 1 288 ? 16.017 5.867 0.731 1.00 89.88 288 THR A N 1
ATOM 2268 C CA . THR A 1 288 ? 16.640 4.635 0.224 1.00 89.88 288 THR A CA 1
ATOM 2269 C C . THR A 1 288 ? 16.815 3.603 1.333 1.00 89.88 288 THR A C 1
ATOM 2271 O O . THR A 1 288 ? 16.446 2.441 1.152 1.00 89.88 288 THR A O 1
ATOM 2274 N N . ASP A 1 289 ? 17.305 4.025 2.500 1.00 92.12 289 ASP A N 1
ATOM 2275 C CA . ASP A 1 289 ? 17.465 3.133 3.655 1.00 92.12 289 ASP A CA 1
ATOM 2276 C C . ASP A 1 289 ? 16.104 2.688 4.196 1.00 92.12 289 ASP A C 1
ATOM 2278 O O . ASP A 1 289 ? 15.903 1.506 4.471 1.00 92.12 289 ASP A O 1
ATOM 2282 N N . PHE A 1 290 ? 15.141 3.614 4.296 1.00 91.75 290 PHE A N 1
ATOM 2283 C CA . PHE A 1 290 ? 13.771 3.292 4.696 1.00 91.75 290 PHE A CA 1
ATOM 2284 C C . PHE A 1 290 ? 13.130 2.270 3.747 1.00 91.75 290 PHE A C 1
ATOM 2286 O O . PHE A 1 290 ? 12.554 1.281 4.195 1.00 91.75 290 PHE A O 1
ATOM 2293 N N . PHE A 1 291 ? 13.257 2.485 2.435 1.00 90.38 291 PHE A N 1
ATOM 2294 C CA . PHE A 1 291 ? 12.750 1.5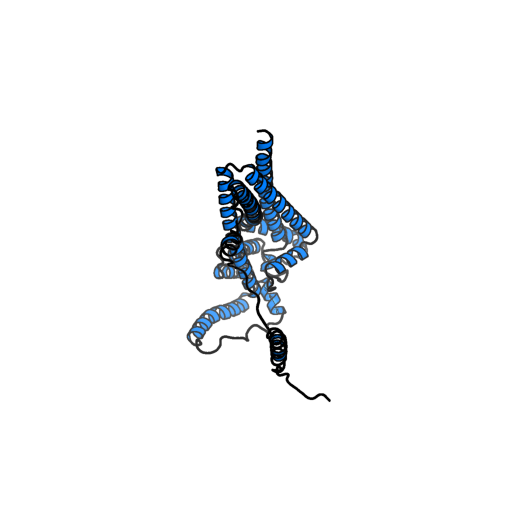81 1.407 1.00 90.38 291 PHE A CA 1
ATOM 2295 C C . PHE A 1 291 ? 13.415 0.207 1.511 1.00 90.38 291 PHE A C 1
ATOM 2297 O O . PHE A 1 291 ? 12.721 -0.802 1.443 1.00 90.38 291 PHE A O 1
ATOM 2304 N N . THR A 1 292 ? 14.728 0.161 1.737 1.00 92.62 292 THR A N 1
ATOM 2305 C CA . THR A 1 292 ? 15.493 -1.083 1.900 1.00 92.62 292 THR A CA 1
ATOM 2306 C C . THR A 1 292 ? 15.009 -1.878 3.108 1.00 92.62 292 THR A C 1
ATOM 2308 O O . THR A 1 292 ? 14.568 -3.011 2.948 1.00 92.62 292 THR A O 1
ATOM 2311 N N . GLN A 1 293 ? 14.973 -1.265 4.295 1.00 94.31 293 GLN A N 1
ATOM 2312 C CA . GLN A 1 293 ? 14.512 -1.930 5.520 1.00 94.31 293 GLN A CA 1
ATOM 2313 C C . GLN A 1 293 ? 13.056 -2.396 5.402 1.00 94.31 293 GLN A C 1
ATOM 2315 O O . GLN A 1 293 ? 12.705 -3.493 5.834 1.00 94.31 293 GLN A O 1
ATOM 2320 N N . PHE A 1 294 ? 12.201 -1.587 4.772 1.00 92.81 294 PHE A N 1
ATOM 2321 C CA . PHE A 1 294 ? 10.822 -1.972 4.488 1.00 92.81 294 PHE A CA 1
ATOM 2322 C C . PHE A 1 294 ? 10.749 -3.234 3.616 1.00 92.81 294 PHE A C 1
ATOM 2324 O O . PHE A 1 294 ? 9.962 -4.134 3.910 1.00 92.81 294 PHE A O 1
ATOM 2331 N N . HIS A 1 295 ? 11.581 -3.339 2.576 1.00 94.81 295 HIS A N 1
ATOM 2332 C CA . HIS A 1 295 ? 11.606 -4.521 1.715 1.00 94.81 295 HIS A CA 1
ATOM 2333 C C . HIS A 1 295 ? 12.245 -5.734 2.391 1.00 94.81 295 HIS A C 1
ATOM 2335 O O . HIS A 1 295 ? 11.756 -6.837 2.188 1.00 94.81 295 HIS A O 1
ATOM 2341 N N . GLU A 1 296 ? 13.267 -5.567 3.228 1.00 94.88 296 GLU A N 1
ATOM 2342 C CA . GLU A 1 296 ? 13.863 -6.675 3.988 1.00 94.88 296 GLU A CA 1
ATOM 2343 C C . GLU A 1 296 ? 12.867 -7.311 4.965 1.00 94.88 296 GLU A C 1
ATOM 2345 O O . GLU A 1 296 ? 12.823 -8.533 5.095 1.00 94.88 296 GLU A O 1
ATOM 2350 N N . VAL A 1 297 ? 12.020 -6.499 5.607 1.00 95.50 297 VAL A N 1
ATOM 2351 C CA . VAL A 1 297 ? 10.971 -6.994 6.512 1.00 95.50 297 VAL A CA 1
ATOM 2352 C C . VAL A 1 297 ? 9.879 -7.752 5.753 1.00 95.50 297 VAL A C 1
ATOM 2354 O O . VAL A 1 297 ? 9.379 -8.766 6.239 1.00 95.50 297 VAL A O 1
ATOM 2357 N N . LEU A 1 298 ? 9.480 -7.264 4.576 1.00 94.50 298 LEU A N 1
ATOM 2358 C CA . LEU A 1 298 ? 8.376 -7.846 3.804 1.00 94.50 298 LEU A CA 1
ATOM 2359 C C . LEU A 1 298 ? 8.802 -8.994 2.883 1.00 94.50 298 LEU A C 1
ATOM 2361 O O . LEU A 1 298 ? 7.993 -9.872 2.589 1.00 94.50 298 LEU A O 1
ATOM 2365 N N . PHE A 1 299 ? 10.057 -8.986 2.442 1.00 95.56 299 PHE A N 1
ATOM 2366 C CA . PHE A 1 299 ? 10.644 -9.933 1.499 1.00 95.56 299 PHE A CA 1
ATOM 2367 C C . PHE A 1 299 ? 12.006 -10.432 2.023 1.00 95.56 299 PHE A C 1
ATOM 2369 O O . PHE A 1 299 ? 13.045 -10.188 1.395 1.00 95.56 299 PHE A O 1
ATOM 2376 N N . PRO A 1 300 ? 12.029 -11.155 3.160 1.00 93.62 300 PRO A N 1
ATOM 2377 C CA . PRO A 1 300 ? 13.263 -11.629 3.798 1.00 93.62 300 PRO A CA 1
ATOM 2378 C C . PRO A 1 300 ? 14.091 -12.587 2.922 1.00 93.62 300 PRO A C 1
ATOM 2380 O O . PRO A 1 300 ? 15.270 -12.807 3.179 1.00 93.62 300 PRO A O 1
ATOM 2383 N N . GLN A 1 301 ? 13.501 -13.141 1.861 1.00 89.50 301 GLN A N 1
ATOM 2384 C CA . GLN A 1 301 ? 14.166 -13.951 0.839 1.00 89.50 301 GLN A CA 1
ATOM 2385 C C . GLN A 1 301 ? 15.111 -13.155 -0.082 1.00 89.50 301 GLN A C 1
ATOM 2387 O O . GLN A 1 301 ? 15.851 -13.764 -0.852 1.00 89.50 301 GLN A O 1
ATOM 2392 N N . GLY A 1 302 ? 15.081 -11.815 -0.045 1.00 90.25 302 GLY A N 1
ATOM 2393 C CA . GLY A 1 302 ? 16.068 -10.958 -0.717 1.00 90.25 302 GLY A CA 1
ATOM 2394 C C . GLY A 1 302 ? 15.920 -10.811 -2.237 1.00 90.25 302 GLY A C 1
ATOM 2395 O O . GLY A 1 302 ? 16.854 -10.372 -2.901 1.00 90.25 302 GLY A O 1
ATOM 2396 N N . ASN A 1 303 ? 14.768 -11.155 -2.821 1.00 89.19 303 ASN A N 1
ATOM 2397 C CA . ASN A 1 303 ? 14.546 -11.131 -4.275 1.00 89.19 303 ASN A CA 1
ATOM 2398 C C . ASN A 1 303 ? 13.977 -9.802 -4.822 1.00 89.19 303 ASN A C 1
ATOM 2400 O O . ASN A 1 303 ? 13.423 -9.788 -5.914 1.00 89.19 303 ASN A O 1
ATOM 2404 N N . TRP A 1 304 ? 14.103 -8.697 -4.084 1.00 92.38 304 TRP A N 1
ATOM 2405 C CA . TRP A 1 304 ? 13.428 -7.419 -4.365 1.00 92.38 304 TRP A CA 1
ATOM 2406 C C . TRP A 1 304 ? 14.336 -6.315 -4.941 1.00 92.38 304 TRP A C 1
ATOM 2408 O O . TRP A 1 304 ? 13.842 -5.254 -5.323 1.00 92.38 304 TRP A O 1
ATOM 2418 N N . SER A 1 305 ? 15.655 -6.531 -4.996 1.00 90.31 305 SER A N 1
ATOM 2419 C CA . SER A 1 305 ? 16.621 -5.537 -5.485 1.00 90.31 305 SER A CA 1
ATOM 2420 C C . SER A 1 305 ? 16.905 -5.721 -6.976 1.00 90.31 305 SER A C 1
ATOM 2422 O O . SER A 1 305 ? 17.226 -6.823 -7.423 1.00 90.31 305 SER A O 1
ATOM 2424 N N . PHE A 1 306 ? 16.802 -4.634 -7.744 1.00 89.38 306 PHE A N 1
ATOM 2425 C CA . PHE A 1 306 ? 16.963 -4.625 -9.200 1.00 89.38 306 PHE A CA 1
ATOM 2426 C C . PHE A 1 306 ? 17.862 -3.480 -9.651 1.00 89.38 306 PHE A C 1
ATOM 2428 O O . PHE A 1 306 ? 18.023 -2.473 -8.959 1.00 89.38 306 PHE A O 1
ATOM 2435 N N . SER A 1 307 ? 18.420 -3.612 -10.852 1.00 86.50 307 SER A N 1
ATOM 2436 C CA . SER A 1 307 ? 19.210 -2.547 -11.459 1.00 86.50 307 SER A CA 1
ATOM 2437 C C . SER A 1 307 ? 18.373 -1.276 -11.697 1.00 86.50 307 SER A C 1
ATOM 2439 O O . SER A 1 307 ? 17.200 -1.339 -12.079 1.00 86.50 307 SER A O 1
ATOM 2441 N N . ALA A 1 308 ? 18.973 -0.102 -11.465 1.00 84.81 308 ALA A N 1
ATOM 2442 C CA . ALA A 1 308 ? 18.295 1.196 -11.592 1.00 84.81 308 ALA A CA 1
ATOM 2443 C C . ALA A 1 308 ? 17.797 1.482 -13.022 1.00 84.81 308 ALA A C 1
ATOM 2445 O O . ALA A 1 308 ? 16.849 2.237 -13.217 1.00 84.81 308 ALA A O 1
ATOM 2446 N N . ASP A 1 309 ? 18.434 0.862 -14.013 1.00 82.94 309 ASP A N 1
ATOM 2447 C CA . ASP A 1 309 ? 18.104 0.915 -15.434 1.00 82.94 309 ASP A CA 1
ATOM 2448 C C . ASP A 1 309 ? 17.190 -0.236 -15.896 1.00 82.94 309 ASP A C 1
ATOM 2450 O O . ASP A 1 309 ? 16.860 -0.307 -17.080 1.00 82.94 309 ASP A O 1
ATOM 2454 N N . SER A 1 310 ? 16.751 -1.126 -14.998 1.00 87.31 310 SER A N 1
ATOM 2455 C CA . SER A 1 310 ? 15.785 -2.177 -15.337 1.00 87.31 310 SER A CA 1
ATOM 2456 C C . SER A 1 310 ? 14.448 -1.594 -15.804 1.00 87.31 310 SER A C 1
ATOM 2458 O O . SER A 1 310 ? 14.035 -0.503 -15.395 1.00 87.31 310 SER A O 1
ATOM 2460 N N . LEU A 1 311 ? 13.715 -2.348 -16.625 1.00 87.19 311 LEU A N 1
ATOM 2461 C CA . LEU A 1 311 ? 12.373 -1.986 -17.075 1.00 87.19 311 LEU A CA 1
ATOM 2462 C C . LEU A 1 311 ? 11.409 -1.826 -15.892 1.00 87.19 311 LEU A C 1
ATOM 2464 O O . LEU A 1 311 ? 10.558 -0.938 -15.908 1.00 87.19 311 LEU A O 1
ATOM 2468 N N . LEU A 1 312 ? 11.566 -2.656 -14.854 1.00 92.56 312 LEU A N 1
ATOM 2469 C CA . LEU A 1 312 ? 10.761 -2.588 -13.637 1.00 92.56 312 LEU A CA 1
ATOM 2470 C C . LEU A 1 312 ? 10.955 -1.248 -12.911 1.00 92.56 312 LEU A C 1
ATOM 2472 O O . LEU A 1 312 ? 9.973 -0.547 -12.662 1.00 92.56 312 LEU A O 1
ATOM 2476 N N . ILE A 1 313 ? 12.205 -0.863 -12.629 1.00 91.06 313 ILE A N 1
ATOM 2477 C CA . ILE A 1 313 ? 12.518 0.400 -11.942 1.00 91.06 313 ILE A CA 1
ATOM 2478 C C . ILE A 1 313 ? 12.229 1.609 -12.839 1.00 91.06 313 ILE A C 1
ATOM 2480 O O . ILE A 1 313 ? 11.733 2.626 -12.362 1.00 91.06 313 ILE A O 1
ATOM 2484 N N . SER A 1 314 ? 12.430 1.491 -14.152 1.00 89.88 314 SER A N 1
ATOM 2485 C CA . SER A 1 314 ? 12.084 2.549 -15.110 1.00 89.88 314 SER A CA 1
ATOM 2486 C C . SER A 1 314 ? 10.575 2.822 -15.162 1.00 89.88 314 SER A C 1
ATOM 2488 O O . SER A 1 314 ? 10.155 3.973 -15.292 1.00 89.88 314 SER A O 1
ATOM 2490 N N . ALA A 1 315 ? 9.741 1.781 -15.058 1.00 91.44 315 ALA A N 1
ATOM 2491 C CA . ALA A 1 315 ? 8.284 1.917 -15.040 1.00 91.44 315 ALA A CA 1
ATOM 2492 C C . ALA A 1 315 ? 7.747 2.377 -13.670 1.00 91.44 315 ALA A C 1
ATOM 2494 O O . ALA A 1 315 ? 6.762 3.122 -13.607 1.00 91.44 315 ALA A O 1
ATOM 2495 N N . LEU A 1 316 ? 8.394 1.957 -12.577 1.00 93.50 316 LEU A N 1
ATOM 2496 C CA . LEU A 1 316 ? 8.024 2.261 -11.190 1.00 93.50 316 LEU A CA 1
ATOM 2497 C C . LEU A 1 316 ? 9.198 2.928 -10.442 1.00 93.50 316 LEU A C 1
ATOM 2499 O O . LEU A 1 316 ? 9.735 2.342 -9.498 1.00 93.50 316 LEU A O 1
ATOM 2503 N N 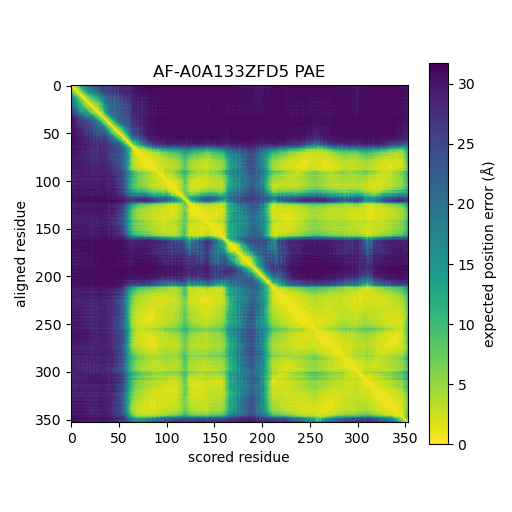. PRO A 1 317 ? 9.605 4.151 -10.841 1.00 91.94 317 PRO A N 1
ATOM 2504 C CA . PRO A 1 317 ? 10.780 4.810 -10.272 1.00 91.94 317 PRO A CA 1
ATOM 2505 C C . PRO A 1 317 ? 10.571 5.181 -8.802 1.00 91.94 317 PRO A C 1
ATOM 2507 O O . PRO A 1 317 ? 9.446 5.295 -8.325 1.00 91.94 317 PRO A O 1
ATOM 2510 N N . GLU A 1 318 ? 11.642 5.492 -8.078 1.00 90.12 318 GLU A N 1
ATOM 2511 C CA . GLU A 1 318 ? 11.579 5.903 -6.664 1.00 90.12 318 GLU A CA 1
ATOM 2512 C C . GLU A 1 318 ? 10.532 7.007 -6.394 1.00 90.12 318 GLU A C 1
ATOM 2514 O O . GLU A 1 318 ? 9.712 6.916 -5.478 1.00 90.12 318 GLU A O 1
ATOM 2519 N N . ALA A 1 319 ? 10.473 8.020 -7.267 1.00 91.06 319 ALA A N 1
ATOM 2520 C CA . ALA A 1 319 ? 9.505 9.112 -7.167 1.00 91.06 319 ALA A CA 1
ATOM 2521 C C . ALA A 1 319 ? 8.039 8.640 -7.255 1.00 91.06 319 ALA A C 1
ATOM 2523 O O . ALA A 1 319 ? 7.140 9.315 -6.755 1.00 91.06 319 ALA A O 1
ATOM 2524 N N . PHE A 1 320 ? 7.760 7.514 -7.921 1.00 93.25 320 PHE A N 1
ATOM 2525 C CA . PHE A 1 320 ? 6.436 6.882 -7.932 1.00 93.25 320 PHE A CA 1
ATOM 2526 C C . PHE A 1 320 ? 6.076 6.344 -6.545 1.00 93.25 320 PHE A C 1
ATOM 2528 O O . PHE A 1 320 ? 4.996 6.658 -6.042 1.00 93.25 320 PHE A O 1
ATOM 2535 N N . TRP A 1 321 ? 6.997 5.634 -5.894 1.00 92.88 321 TRP A N 1
ATOM 2536 C CA . TRP A 1 321 ? 6.791 5.093 -4.550 1.00 92.88 321 TRP A CA 1
ATOM 2537 C C . TRP A 1 321 ? 6.637 6.190 -3.497 1.00 92.88 321 TRP A C 1
ATOM 2539 O O . TRP A 1 321 ? 5.733 6.106 -2.671 1.00 92.88 321 TRP A O 1
ATOM 2549 N N . GLN A 1 322 ? 7.407 7.278 -3.591 1.00 91.62 322 GLN A N 1
ATOM 2550 C CA . GLN A 1 322 ? 7.229 8.460 -2.734 1.00 91.62 322 GLN A CA 1
ATOM 2551 C C . GLN A 1 322 ? 5.822 9.070 -2.862 1.00 91.62 322 GLN A C 1
ATOM 2553 O O . GLN A 1 322 ? 5.201 9.436 -1.863 1.00 91.62 322 GLN A O 1
ATOM 2558 N N . LYS A 1 323 ? 5.276 9.160 -4.086 1.00 93.12 323 LYS A N 1
ATOM 2559 C CA . LYS A 1 323 ? 3.906 9.659 -4.303 1.00 93.12 323 LYS A CA 1
ATOM 2560 C C . LYS A 1 323 ? 2.852 8.708 -3.742 1.00 93.12 323 LYS A C 1
ATOM 2562 O O . LYS A 1 323 ? 1.885 9.179 -3.147 1.00 93.12 323 LYS A O 1
ATOM 2567 N N . LEU A 1 324 ? 3.022 7.397 -3.915 1.00 93.50 324 LEU A N 1
ATOM 2568 C CA . LEU A 1 324 ? 2.111 6.423 -3.314 1.00 93.50 324 LEU A CA 1
ATOM 2569 C C . LEU A 1 324 ? 2.165 6.470 -1.786 1.00 93.50 324 LEU A C 1
ATOM 2571 O O . LEU A 1 324 ? 1.107 6.482 -1.166 1.00 93.50 324 LEU A O 1
ATOM 2575 N N . ALA A 1 325 ? 3.356 6.577 -1.191 1.00 92.25 325 ALA A N 1
ATOM 2576 C CA . ALA A 1 325 ? 3.524 6.739 0.250 1.00 92.25 325 ALA A CA 1
ATOM 2577 C C . ALA A 1 325 ? 2.813 8.002 0.766 1.00 92.25 325 ALA A C 1
ATOM 2579 O O . ALA A 1 325 ? 2.150 7.954 1.799 1.00 92.25 325 ALA A O 1
ATOM 2580 N N . LEU A 1 326 ? 2.863 9.110 0.015 1.00 93.25 326 LEU A N 1
ATOM 2581 C CA . LEU A 1 326 ? 2.130 10.334 0.347 1.00 93.25 326 LEU A CA 1
ATOM 2582 C C . LEU A 1 326 ? 0.605 10.147 0.288 1.00 93.25 326 LEU A C 1
ATOM 2584 O O . LEU A 1 326 ? -0.101 10.570 1.201 1.00 93.25 326 LEU A O 1
ATOM 2588 N N . ILE A 1 327 ? 0.075 9.520 -0.766 1.00 94.88 327 ILE A N 1
ATOM 2589 C CA . ILE A 1 327 ? -1.370 9.246 -0.888 1.00 94.88 327 ILE A CA 1
ATOM 2590 C C . ILE A 1 327 ? -1.833 8.306 0.229 1.00 94.88 327 ILE A C 1
ATOM 2592 O O . ILE A 1 327 ? -2.855 8.553 0.871 1.00 94.88 327 ILE A O 1
ATOM 2596 N N . TRP A 1 328 ? -1.057 7.259 0.498 1.00 94.94 328 TRP A N 1
ATOM 2597 C CA . TRP A 1 328 ? -1.320 6.325 1.582 1.00 94.94 328 TRP A CA 1
ATOM 2598 C C . TRP A 1 328 ? -1.336 7.040 2.934 1.00 94.94 328 TRP A C 1
ATOM 2600 O O . TRP A 1 328 ? -2.326 6.977 3.658 1.00 94.94 328 TRP A O 1
ATOM 2610 N N . GLY A 1 329 ? -0.279 7.792 3.246 1.00 94.75 329 GLY A N 1
ATOM 2611 C CA . GLY A 1 329 ? -0.153 8.514 4.507 1.00 94.75 329 GLY A CA 1
ATOM 2612 C C . GLY A 1 329 ? -1.246 9.563 4.703 1.00 94.75 329 GLY A C 1
ATOM 2613 O O . GLY A 1 329 ? -1.832 9.636 5.778 1.00 94.75 329 GLY A O 1
ATOM 2614 N N . THR A 1 330 ? -1.583 10.339 3.669 1.00 94.94 330 THR A N 1
ATOM 2615 C CA . THR A 1 330 ? -2.627 11.376 3.761 1.00 94.94 330 THR A CA 1
ATOM 2616 C C . THR A 1 330 ? -4.022 10.786 3.955 1.00 94.94 330 THR A C 1
ATOM 2618 O O . THR A 1 330 ? -4.758 11.242 4.829 1.00 94.94 330 THR A O 1
ATOM 2621 N N . THR A 1 331 ? -4.391 9.748 3.201 1.00 95.25 331 THR A N 1
ATOM 2622 C CA . THR A 1 331 ? -5.714 9.109 3.327 1.00 95.25 331 THR A CA 1
ATOM 2623 C C . THR A 1 331 ? -5.891 8.403 4.674 1.00 95.25 331 THR A C 1
ATOM 2625 O O . THR A 1 331 ? -6.933 8.560 5.322 1.00 95.25 331 THR A O 1
ATOM 2628 N N . SER A 1 332 ? -4.852 7.714 5.149 1.00 96.19 332 SER A N 1
ATOM 2629 C CA . SER A 1 332 ? -4.823 7.090 6.476 1.00 96.19 332 SER A CA 1
ATOM 2630 C C . SER A 1 332 ? -4.862 8.141 7.596 1.00 96.19 332 SER A C 1
ATOM 2632 O O . SER A 1 332 ? -5.638 8.006 8.544 1.00 96.19 332 SER A O 1
ATOM 2634 N N . ALA A 1 333 ? -4.106 9.240 7.471 1.00 96.56 333 ALA A N 1
ATOM 2635 C CA . ALA A 1 333 ? -4.094 10.325 8.454 1.00 96.56 333 ALA A CA 1
ATOM 2636 C C . ALA A 1 333 ? -5.449 11.036 8.556 1.00 96.56 333 ALA A C 1
ATOM 2638 O O . ALA A 1 333 ? -5.944 11.241 9.662 1.00 96.56 333 ALA A O 1
ATOM 2639 N N . LEU A 1 334 ? -6.089 11.365 7.428 1.00 96.94 334 LEU A N 1
ATOM 2640 C CA . LEU A 1 334 ? -7.424 11.975 7.426 1.00 96.94 334 LEU A CA 1
ATOM 2641 C C . LEU A 1 334 ? -8.453 11.069 8.113 1.00 96.94 334 LEU A C 1
ATOM 2643 O O . LEU A 1 334 ? -9.213 11.529 8.967 1.00 96.94 334 LEU A O 1
ATOM 2647 N N . SER A 1 335 ? -8.428 9.770 7.809 1.00 96.44 335 SER A N 1
ATOM 2648 C CA . SER A 1 335 ? -9.312 8.783 8.440 1.00 96.44 335 SER A CA 1
ATOM 2649 C C . SER A 1 335 ? -9.066 8.680 9.953 1.00 96.44 335 SER A C 1
ATOM 2651 O O . SER A 1 335 ? -10.011 8.630 10.747 1.00 96.44 335 SER A O 1
ATOM 2653 N N . ALA A 1 336 ? -7.798 8.715 10.375 1.00 97.25 336 ALA A N 1
ATOM 2654 C CA . ALA A 1 336 ? -7.406 8.693 11.781 1.00 97.25 336 ALA A CA 1
ATOM 2655 C C . ALA A 1 336 ? -7.815 9.972 12.532 1.00 97.25 336 ALA A C 1
ATOM 2657 O O . ALA A 1 336 ? -8.287 9.884 13.668 1.00 97.25 336 ALA A O 1
ATOM 2658 N N . ILE A 1 337 ? -7.708 11.144 11.895 1.00 97.94 337 ILE A N 1
ATOM 2659 C CA . ILE A 1 337 ? -8.168 12.430 12.443 1.00 97.94 337 ILE A CA 1
ATOM 2660 C C . ILE A 1 337 ? -9.680 12.396 12.665 1.00 97.94 337 ILE A C 1
ATOM 2662 O O . ILE A 1 337 ? -10.142 12.743 13.752 1.00 97.94 337 ILE A O 1
ATOM 2666 N N . VAL A 1 338 ? -10.456 11.921 11.686 1.00 97.62 338 VAL A N 1
ATOM 2667 C CA . VAL A 1 338 ? -11.912 11.773 11.835 1.00 97.62 338 VAL A CA 1
ATOM 2668 C C . VAL A 1 338 ? -12.243 10.856 13.014 1.00 97.62 338 VAL A C 1
ATOM 2670 O O . VAL A 1 338 ? -13.040 11.234 13.875 1.00 97.62 338 VAL A O 1
ATOM 2673 N N . CYS A 1 339 ? -11.587 9.695 13.123 1.00 97.00 339 CYS A N 1
ATOM 2674 C CA . CYS A 1 339 ? -11.771 8.795 14.264 1.00 97.00 339 CYS A CA 1
ATOM 2675 C C . CYS A 1 339 ? -11.440 9.484 15.593 1.00 97.00 339 CYS A C 1
ATOM 2677 O O . CYS A 1 339 ? -12.235 9.432 16.532 1.00 97.00 339 CYS A O 1
ATOM 2679 N N . PHE A 1 340 ? -10.310 10.186 15.672 1.00 97.81 340 PHE A N 1
ATOM 2680 C CA . PHE A 1 340 ? -9.911 10.914 16.872 1.00 97.81 340 PHE A CA 1
ATOM 2681 C C . PHE A 1 340 ? -10.950 11.965 17.288 1.00 97.81 340 PHE A C 1
ATOM 2683 O O . PHE A 1 340 ? -11.357 11.992 18.453 1.00 97.81 340 PHE A O 1
ATOM 2690 N N . LEU A 1 341 ? -11.417 12.794 16.348 1.00 97.75 341 LEU A N 1
ATOM 2691 C CA . LEU A 1 341 ? -12.397 13.852 16.608 1.00 97.75 341 LEU A CA 1
ATOM 2692 C C . LEU A 1 341 ? -13.750 13.281 17.048 1.00 97.75 341 LEU A C 1
ATOM 2694 O O . LEU A 1 341 ? -14.326 13.752 18.033 1.00 97.75 341 LEU A O 1
ATOM 2698 N N . LEU A 1 342 ? -14.231 12.225 16.385 1.00 96.19 342 LEU A N 1
ATOM 2699 C CA . LEU A 1 342 ? -15.452 11.519 16.780 1.00 96.19 342 LEU A CA 1
ATOM 2700 C C . LEU A 1 342 ? -15.318 10.920 18.182 1.00 96.19 342 LEU A C 1
ATOM 2702 O O . LEU A 1 342 ? -16.205 11.078 19.026 1.00 96.19 342 LEU A O 1
ATOM 2706 N N . GLY A 1 343 ? -14.183 10.284 18.473 1.00 95.81 343 GLY A N 1
ATOM 2707 C CA . GLY A 1 343 ? -13.916 9.725 19.790 1.00 95.81 343 GLY A CA 1
ATOM 2708 C C . GLY A 1 343 ? -13.825 10.793 20.886 1.00 95.81 343 GLY A C 1
ATOM 2709 O O . GLY A 1 343 ? -14.327 10.607 22.002 1.00 95.81 343 GLY A O 1
ATOM 2710 N N . PHE A 1 344 ? -13.236 11.947 20.569 1.00 94.75 344 PHE A N 1
ATOM 2711 C CA . PHE A 1 344 ? -13.181 13.111 21.450 1.00 94.75 344 PHE A CA 1
ATOM 2712 C C . PHE A 1 344 ? -14.577 13.669 21.747 1.00 94.75 344 PHE A C 1
ATOM 2714 O O . PHE A 1 344 ? -14.930 13.853 22.914 1.00 94.75 344 PHE A O 1
ATOM 2721 N N . ALA A 1 345 ? -15.414 13.851 20.724 1.00 94.19 345 ALA A N 1
ATOM 2722 C CA . ALA A 1 345 ? -16.788 14.316 20.893 1.00 94.19 345 ALA A CA 1
ATOM 2723 C C . ALA A 1 345 ? -17.629 13.347 21.748 1.00 94.19 345 ALA A C 1
ATOM 2725 O O . ALA A 1 345 ? -18.324 13.775 22.674 1.00 94.19 345 ALA A O 1
ATOM 2726 N N . LEU A 1 346 ? -17.521 12.036 21.496 1.00 92.06 346 LEU A N 1
ATOM 2727 C CA . LEU A 1 346 ? -18.237 10.999 22.250 1.00 92.06 346 LEU A CA 1
ATOM 2728 C C . LEU A 1 346 ? -17.821 10.932 23.724 1.00 92.06 346 LEU A C 1
ATOM 2730 O O . LEU A 1 346 ? -18.662 10.696 24.592 1.00 92.06 346 LEU A O 1
ATOM 2734 N N . THR A 1 347 ? -16.542 11.166 24.028 1.00 89.62 347 THR A N 1
ATOM 2735 C CA . THR A 1 347 ? -16.052 11.180 25.416 1.00 89.62 347 THR A CA 1
ATOM 2736 C C . THR A 1 347 ? -16.389 12.474 26.161 1.00 89.62 347 THR A C 1
ATOM 2738 O O . THR A 1 347 ? -16.558 12.432 27.379 1.00 89.62 347 THR A O 1
ATOM 2741 N N . ARG A 1 348 ? -16.547 13.608 25.461 1.00 85.50 348 ARG A N 1
ATOM 2742 C CA . ARG A 1 348 ? -16.909 14.903 26.067 1.00 85.50 348 ARG A CA 1
ATOM 2743 C C . ARG A 1 348 ? -18.386 14.990 26.473 1.00 85.50 348 ARG A C 1
ATOM 2745 O O . ARG A 1 348 ? -18.666 15.482 27.561 1.00 85.50 348 ARG A O 1
ATOM 2752 N N . ARG A 1 349 ? -19.316 14.466 25.661 1.00 74.88 349 ARG A N 1
ATOM 2753 C CA . ARG A 1 349 ? -20.777 14.578 25.893 1.00 74.88 349 ARG A CA 1
ATOM 2754 C C . ARG A 1 349 ? -21.279 13.958 27.206 1.00 74.88 349 ARG A C 1
ATOM 2756 O O . ARG A 1 349 ? -22.307 14.385 27.704 1.00 74.88 349 ARG A O 1
ATOM 2763 N N . ARG A 1 350 ? -20.568 12.987 27.792 1.00 64.19 350 ARG A N 1
ATOM 2764 C CA . ARG A 1 350 ? -20.939 12.401 29.097 1.00 64.19 350 ARG A CA 1
ATOM 2765 C C . ARG A 1 350 ? -20.441 13.211 30.296 1.00 64.19 350 ARG A C 1
ATOM 2767 O O . ARG A 1 350 ? -20.964 13.034 31.374 1.00 64.19 350 ARG A O 1
ATOM 2774 N N . LYS A 1 351 ? -19.443 14.089 30.146 1.00 56.19 351 LYS A N 1
ATOM 2775 C CA . LYS A 1 351 ? -19.030 14.964 31.262 1.00 56.19 351 LYS A CA 1
ATOM 2776 C C . LYS A 1 351 ? -20.053 16.074 31.553 1.00 56.19 351 LYS A C 1
ATOM 2778 O O . LYS A 1 351 ? -19.883 16.791 32.527 1.00 56.19 351 LYS A O 1
ATOM 2783 N N . GLN A 1 352 ? -21.040 16.251 30.674 1.00 48.72 352 GLN A N 1
ATOM 2784 C CA . GLN A 1 352 ? -22.062 17.301 30.737 1.00 48.72 352 GLN A CA 1
ATOM 2785 C C . GLN A 1 352 ? -23.451 16.771 31.144 1.00 48.72 352 GLN A C 1
ATOM 2787 O O . GLN A 1 352 ? -24.367 17.573 31.281 1.00 48.72 352 GLN A O 1
ATOM 2792 N N . LEU A 1 353 ? -23.600 15.449 31.298 1.00 45.28 353 LEU A N 1
ATOM 2793 C CA . LEU A 1 353 ? -24.785 14.748 31.809 1.00 45.28 353 LEU A CA 1
ATOM 2794 C C . LEU A 1 353 ? -24.421 14.133 33.158 1.00 45.28 353 LEU A C 1
ATOM 2796 O O . LEU A 1 353 ? -25.296 14.112 34.043 1.00 45.28 353 LEU A O 1
#

Sequence (353 aa):
MADDQRMQPDERAEERTEERVEQVTEQVAEHTNGHGTERFPDSTQQTERATEKTEHTSKFPASHPKTARIYLFKTAHILLSISLCIFLLTCGLFVCMNPHVTRACSRASIEKVAAKDAIQHNRMFTQYELVYMAGELRDYSFGAHNKKRLLYAQLKINAAQGRNINAKVRSALADTYNTHKAIKSMIKHANASFRKHTIMQQAPATITKFDERFFITQAALTHLDDVYALGVIARNVSIASAVVSLALVALLFFMNQRVYLGRALKHAGIVTLVLLACGILASLFNFTDFFTQFHEVLFPQGNWSFSADSLLISALPEAFWQKLALIWGTTSALSAIVCFLLGFALTRRRKQL

Foldseek 3Di:
DDDDDDDDDDPPPPVVPPVVVVVVVVVVPPPDDDDDDDDDDDPPPPVVVVVVPPPPPPCPPPQDPVNVVVVVLVVLLVLLLVLLLLLLLLVLVVVLLDLVNQLVLLLVLLVVVCVVCVVPPDDQFDSVLLSQLSSLLSCCQQNPVDPVSNVVSLVVRLVVSPPPCVPVVCVVVCVVVVCVVVVVVCCVVVVDDDDDDDPDPDDPPVVVVVCQLRHCDPLNSVVSVLSNVVNVVSVVSNVVSVVSNVVSLVVCVVVVVLLSQLSSLQSSLVVSLVVLVVLVVVCVVPVVVSVVVVCCVSPVVPSPDDDCSGSVCSSCPSSSVVSSSVSSSVSSNVSSVVSNVSSVVSNVVVVVD

Secondary structure (DSSP, 8-state):
-----PPPP-GGGSHHHHHHHHHHHSTTSSS------------TTTSTTTTTS-----------HHHHHHHHHHHHHHHHHHHHHHHHHHHHHHHHT-HHHHHHHHHHHHHHHHHHHTTT---SS-HHHHHHHHHHHHHHHHS---HHHHHHHHHHHHHHT-SSTHHHHHHHHHHHHHHHHHHHHHHHH-TTT--S--TTS---HHHHHHHHHHS--HHHHHHHHHHHHHHHHHHHHHHHHHHHHHHHHHHHHHTT-HHHHHHHHHHHHHHHHHHHHHHHHHHHH-HHHHHHHHHHHH-TT-TT---TTSHHHHHS-HHHHHHHHHHHHHHHHHHHHHHHHHHHHHHHGGGG-